Protein AF-K1TSH3-F1 (afdb_monomer_lite)

pLDDT: mean 89.16, std 10.06, range [55.16, 98.62]

Structure (mmCIF, N/CA/C/O backbone):
data_AF-K1TSH3-F1
#
_entry.id   AF-K1TSH3-F1
#
loop_
_atom_site.group_PDB
_atom_site.id
_atom_site.type_symbol
_atom_site.label_atom_id
_atom_site.label_alt_id
_atom_site.label_comp_id
_atom_site.label_asym_id
_atom_site.label_entity_id
_atom_site.label_seq_id
_atom_site.pdbx_PDB_ins_code
_atom_site.Cartn_x
_atom_site.Cartn_y
_atom_site.Cartn_z
_atom_site.occupancy
_atom_site.B_iso_or_equiv
_atom_site.auth_seq_id
_atom_site.auth_comp_id
_atom_site.auth_asym_id
_atom_site.auth_atom_id
_atom_site.pdbx_PDB_model_num
ATOM 1 N N . GLU A 1 1 ? 11.747 10.531 58.855 1.00 64.44 1 GLU A N 1
ATOM 2 C CA . GLU A 1 1 ? 10.449 9.860 59.069 1.00 64.44 1 GLU A CA 1
ATOM 3 C C . GLU A 1 1 ? 9.374 10.594 58.297 1.00 64.44 1 GLU A C 1
ATOM 5 O O . GLU A 1 1 ? 9.349 11.819 58.338 1.00 64.44 1 GLU A O 1
ATOM 10 N N . VAL A 1 2 ? 8.529 9.863 57.571 1.00 56.03 2 VAL A N 1
ATOM 11 C CA . VAL A 1 2 ? 7.298 10.432 57.013 1.00 56.03 2 VAL A CA 1
ATOM 12 C C . VAL A 1 2 ? 6.370 10.701 58.198 1.00 56.03 2 VAL A C 1
ATOM 14 O O . VAL A 1 2 ? 6.047 9.790 58.951 1.00 56.03 2 VAL A O 1
ATOM 17 N N . ASN A 1 3 ? 6.020 11.965 58.409 1.00 74.50 3 ASN A N 1
ATOM 18 C CA . ASN A 1 3 ? 5.306 12.479 59.585 1.00 74.50 3 ASN A CA 1
ATOM 19 C C . ASN A 1 3 ? 3.804 12.702 59.332 1.00 74.50 3 ASN A C 1
ATOM 21 O O . ASN A 1 3 ? 3.111 13.306 60.149 1.00 74.50 3 ASN A O 1
ATOM 25 N N . THR A 1 4 ? 3.296 12.206 58.207 1.00 72.19 4 THR A N 1
ATOM 26 C CA . THR A 1 4 ? 1.891 12.268 57.809 1.00 72.19 4 THR A CA 1
ATOM 27 C C . THR A 1 4 ? 1.324 10.858 57.656 1.00 72.19 4 THR A C 1
ATOM 29 O O . THR A 1 4 ? 2.018 9.926 57.247 1.00 72.19 4 THR A O 1
ATOM 32 N N . LYS A 1 5 ? 0.041 10.681 57.999 1.00 79.62 5 LYS A N 1
ATOM 33 C CA . LYS A 1 5 ? -0.680 9.439 57.691 1.00 79.62 5 LYS A CA 1
ATOM 34 C C . LYS A 1 5 ? -0.830 9.319 56.175 1.00 79.62 5 LYS A C 1
ATOM 36 O O . LYS A 1 5 ? -1.207 10.286 55.520 1.00 79.62 5 LYS A O 1
ATOM 41 N N . ILE A 1 6 ? -0.588 8.125 55.641 1.00 81.75 6 ILE A N 1
ATOM 42 C CA . ILE A 1 6 ? -0.955 7.799 54.262 1.00 81.75 6 ILE A CA 1
ATOM 43 C C . ILE A 1 6 ? -2.485 7.804 54.187 1.00 81.75 6 ILE A C 1
ATOM 45 O O . ILE A 1 6 ? -3.141 6.979 54.824 1.00 81.75 6 ILE A O 1
ATOM 49 N N . GLU A 1 7 ? -3.053 8.735 53.426 1.00 82.81 7 GLU A N 1
ATOM 50 C CA . GLU A 1 7 ? -4.453 8.670 53.013 1.00 82.81 7 GLU A CA 1
ATOM 51 C C . GLU A 1 7 ? -4.564 7.889 51.702 1.00 82.81 7 GLU A C 1
ATOM 53 O O . GLU A 1 7 ? -3.763 8.072 50.787 1.00 82.81 7 GLU A O 1
ATOM 58 N N . SER A 1 8 ? -5.569 7.019 51.601 1.00 81.19 8 SER A N 1
ATOM 59 C CA . SER A 1 8 ? -5.885 6.296 50.368 1.00 81.19 8 SER A CA 1
ATOM 60 C C . SER A 1 8 ? -7.377 6.406 50.061 1.00 81.19 8 SER A C 1
ATOM 62 O O . SER A 1 8 ? -8.216 6.374 50.962 1.00 81.19 8 SER A O 1
ATOM 64 N N . LYS A 1 9 ? -7.703 6.568 48.777 1.00 86.50 9 LYS A N 1
ATOM 65 C CA . LYS A 1 9 ? -9.065 6.548 48.230 1.00 86.50 9 LYS A CA 1
ATOM 66 C C . LYS A 1 9 ? -9.051 5.729 46.948 1.00 86.50 9 LYS A C 1
ATOM 68 O O . LYS A 1 9 ? -8.093 5.806 46.183 1.00 86.50 9 LYS A O 1
ATOM 73 N N . THR A 1 10 ? -10.109 4.963 46.718 1.00 81.88 10 THR A N 1
ATOM 74 C CA . THR A 1 10 ? -10.278 4.153 45.510 1.00 81.88 10 THR A CA 1
ATOM 75 C C . THR A 1 10 ? -11.270 4.811 44.554 1.00 81.88 10 THR A C 1
ATOM 77 O O . THR A 1 10 ? -12.187 5.519 44.969 1.00 81.88 10 THR A O 1
ATOM 80 N N . PHE A 1 11 ? -11.087 4.567 43.260 1.00 85.12 11 PHE A N 1
ATOM 81 C CA . PHE A 1 11 ? -12.039 4.882 42.198 1.00 85.12 11 PHE A CA 1
ATOM 82 C C . PHE A 1 11 ? -11.939 3.803 41.109 1.00 85.12 11 PHE A C 1
ATOM 84 O O . PHE A 1 11 ? -10.943 3.081 41.047 1.00 85.12 11 PHE A O 1
ATOM 91 N N . LYS A 1 12 ? -12.974 3.673 40.271 1.00 84.69 12 LYS A N 1
ATOM 92 C CA . LYS A 1 12 ? -13.013 2.761 39.115 1.00 84.69 12 LYS A CA 1
ATOM 93 C C . LYS A 1 12 ? -13.254 3.590 37.852 1.00 84.69 12 LYS A C 1
ATOM 95 O O . LYS A 1 12 ? -14.139 4.444 37.850 1.00 84.69 12 LYS A O 1
ATOM 100 N N . THR A 1 13 ? -12.473 3.356 36.802 1.00 72.94 13 THR A N 1
ATOM 101 C CA . THR A 1 13 ? -12.699 3.941 35.472 1.00 72.94 13 THR A CA 1
ATOM 102 C C . THR A 1 13 ? -13.863 3.238 34.766 1.00 72.94 13 THR A C 1
ATOM 104 O O . THR A 1 13 ? -14.266 2.140 35.157 1.00 72.94 13 THR A O 1
ATOM 107 N N . LYS A 1 14 ? -14.442 3.874 33.742 1.00 77.38 14 LYS A N 1
ATOM 108 C CA . LYS A 1 14 ? -15.473 3.228 32.918 1.00 77.38 14 LYS A CA 1
ATOM 109 C C . LYS A 1 14 ? -14.874 2.044 32.155 1.00 77.38 14 LYS A C 1
ATOM 111 O O . LYS A 1 14 ? -13.675 2.019 31.883 1.00 77.38 14 LYS A O 1
ATOM 116 N N . GLU A 1 15 ? -15.717 1.067 31.850 1.00 74.69 15 GLU A N 1
ATOM 117 C CA . GLU A 1 15 ? -15.372 -0.013 30.926 1.00 74.69 15 GLU A CA 1
ATOM 118 C C . GLU A 1 15 ? -15.508 0.501 29.489 1.00 74.69 15 GLU A C 1
ATOM 120 O O . GLU A 1 15 ? -16.384 1.323 29.214 1.00 74.69 15 GLU A O 1
ATOM 125 N N . LEU A 1 16 ? -14.632 0.035 28.598 1.00 68.88 16 LEU A N 1
ATOM 126 C CA . LEU A 1 16 ? -14.723 0.326 27.167 1.00 68.88 16 LEU A CA 1
ATOM 127 C C . LEU A 1 16 ? -15.958 -0.352 26.564 1.00 68.88 16 LEU A C 1
ATOM 129 O O . LEU A 1 16 ? -16.386 -1.408 27.042 1.00 68.88 16 LEU A O 1
ATOM 133 N N . ALA A 1 17 ? -16.516 0.229 25.499 1.00 70.38 17 ALA A N 1
ATOM 134 C CA . ALA A 1 17 ? -17.629 -0.390 24.792 1.00 70.38 17 ALA A CA 1
ATOM 135 C C . ALA A 1 17 ? -17.240 -1.773 24.236 1.00 70.38 17 ALA A C 1
ATOM 137 O O . ALA A 1 17 ? -16.205 -1.943 23.589 1.00 70.38 17 ALA A O 1
ATOM 138 N N . ALA A 1 18 ? -18.099 -2.771 24.457 1.00 68.88 18 ALA A N 1
ATOM 139 C CA . ALA A 1 18 ? -17.956 -4.076 23.826 1.00 68.88 18 ALA A CA 1
ATOM 140 C C . ALA A 1 18 ? -18.398 -3.974 22.357 1.00 68.88 18 ALA A C 1
ATOM 142 O O . ALA A 1 18 ? -19.588 -3.847 22.079 1.00 68.88 18 ALA A O 1
ATOM 143 N N . GLY A 1 19 ? -17.441 -4.028 21.428 1.00 70.62 19 GLY A N 1
ATOM 144 C CA . GLY A 1 19 ? -17.716 -4.050 19.988 1.00 70.62 19 GLY A CA 1
ATOM 145 C C . GLY A 1 19 ? -17.985 -2.672 19.385 1.00 70.62 19 GLY A C 1
ATOM 146 O O . GLY A 1 19 ? -19.097 -2.394 18.941 1.00 70.62 19 GLY A O 1
ATOM 147 N N . ALA A 1 20 ? -16.958 -1.819 19.339 1.00 84.25 20 ALA A N 1
ATOM 148 C CA . ALA A 1 20 ? -17.024 -0.567 18.593 1.00 84.25 20 ALA A CA 1
ATOM 149 C C . ALA A 1 20 ? -17.274 -0.820 17.094 1.00 84.25 20 ALA A C 1
ATOM 151 O O . ALA A 1 20 ? -16.689 -1.718 16.479 1.00 84.25 20 ALA A O 1
ATOM 152 N N . THR A 1 21 ? -18.141 -0.003 16.501 1.00 92.00 21 THR A N 1
ATOM 153 C CA . THR A 1 21 ? -18.356 0.045 15.050 1.00 92.00 21 THR A CA 1
ATOM 154 C C . THR A 1 21 ? -17.571 1.205 14.456 1.00 92.00 21 THR A C 1
ATOM 156 O O . THR A 1 21 ? -17.372 2.214 15.132 1.00 92.00 21 THR A O 1
ATOM 159 N N . PHE A 1 22 ? -17.185 1.103 13.188 1.00 96.25 22 PHE A N 1
ATOM 160 C CA . PHE A 1 22 ? -16.402 2.135 12.510 1.00 96.25 22 PHE A CA 1
ATOM 161 C C . PHE A 1 22 ? -17.136 2.649 11.273 1.00 96.25 22 PHE A C 1
ATOM 163 O O . PHE A 1 22 ? -17.685 1.871 10.494 1.00 96.25 22 PHE A O 1
ATOM 170 N N . GLU A 1 23 ? -17.125 3.965 11.080 1.00 98.00 23 GLU A N 1
ATOM 171 C CA . GLU A 1 23 ? -17.468 4.600 9.809 1.00 98.00 23 GLU A CA 1
ATOM 172 C C . GLU A 1 23 ? -16.169 5.004 9.108 1.00 98.00 23 GLU A C 1
ATOM 174 O O . GLU A 1 23 ? -15.310 5.641 9.722 1.00 98.00 23 GLU A O 1
ATOM 179 N N . VAL A 1 24 ? -16.025 4.653 7.827 1.00 98.25 24 VAL A N 1
ATOM 180 C CA . VAL A 1 24 ? -14.858 5.031 7.019 1.00 98.25 24 VAL A CA 1
ATOM 181 C C . VAL A 1 24 ? -15.313 5.815 5.797 1.00 98.25 24 VAL A C 1
ATOM 183 O O . VAL A 1 24 ? -16.171 5.361 5.039 1.00 98.25 24 VAL A O 1
ATOM 186 N N . LYS A 1 25 ? -14.742 7.006 5.605 1.00 98.25 25 LYS A N 1
ATOM 187 C CA . LYS A 1 25 ? -15.016 7.874 4.449 1.00 98.25 25 LYS A CA 1
ATOM 188 C C . LYS A 1 25 ? -13.786 7.958 3.574 1.00 98.25 25 LYS A C 1
ATOM 190 O O . LYS A 1 25 ? -12.741 8.358 4.068 1.00 98.25 25 LYS A O 1
ATOM 195 N N . PHE A 1 26 ? -13.939 7.637 2.294 1.00 97.50 26 PHE A N 1
ATOM 196 C CA . PHE A 1 26 ? -12.849 7.607 1.323 1.00 97.50 26 PHE A CA 1
ATOM 197 C C . PHE A 1 26 ? -12.933 8.768 0.333 1.00 97.50 26 PHE A C 1
ATOM 199 O O . PHE A 1 26 ? -14.017 9.137 -0.117 1.00 97.50 26 PHE A O 1
ATOM 206 N N . THR A 1 27 ? -11.774 9.280 -0.069 1.00 96.94 27 THR A N 1
ATOM 207 C CA . THR A 1 27 ? -11.578 10.032 -1.313 1.00 96.94 27 THR A CA 1
ATOM 208 C C . THR A 1 27 ? -10.538 9.285 -2.137 1.00 96.94 27 THR A C 1
ATOM 210 O O . THR A 1 27 ? -9.368 9.258 -1.766 1.00 96.94 27 THR A O 1
ATOM 213 N N . CYS A 1 28 ? -10.968 8.635 -3.220 1.00 93.62 28 CYS A N 1
ATOM 214 C CA . CYS A 1 28 ? -10.105 7.771 -4.024 1.00 93.62 28 CYS A CA 1
ATOM 215 C C . CYS A 1 28 ? -9.395 8.529 -5.150 1.00 93.62 28 CYS A C 1
ATOM 217 O O . CYS A 1 28 ? -9.985 9.351 -5.852 1.00 93.62 28 CYS A O 1
ATOM 219 N N . TYR A 1 29 ? -8.147 8.145 -5.375 1.00 90.06 29 TYR A N 1
ATOM 220 C CA . TYR A 1 29 ? -7.256 8.591 -6.436 1.00 90.06 29 TYR A CA 1
ATOM 221 C C . TYR A 1 29 ? -6.776 7.378 -7.238 1.00 90.06 29 TYR A C 1
ATOM 223 O O . TYR A 1 29 ? -6.992 6.230 -6.846 1.00 90.06 29 TYR A O 1
ATOM 231 N N . TYR A 1 30 ? -6.113 7.611 -8.370 1.00 86.81 30 TYR A N 1
ATOM 232 C CA . TYR A 1 30 ? -5.548 6.511 -9.158 1.00 86.81 30 TYR A CA 1
ATOM 233 C C . TYR A 1 30 ? -4.402 5.803 -8.417 1.00 86.81 30 TYR A C 1
ATOM 235 O O . TYR A 1 30 ? -4.199 4.618 -8.609 1.00 86.81 30 TYR A O 1
ATOM 243 N N . ASN A 1 31 ? -3.686 6.497 -7.533 1.00 86.38 31 ASN A N 1
ATOM 244 C CA . ASN A 1 31 ? -2.548 5.961 -6.782 1.00 86.38 31 ASN A CA 1
ATOM 245 C C . ASN A 1 31 ? -2.785 5.897 -5.270 1.00 86.38 31 ASN A C 1
ATOM 247 O O . ASN A 1 31 ? -1.831 5.841 -4.496 1.00 86.38 31 ASN A O 1
ATOM 251 N N . GLY A 1 32 ? -4.044 5.932 -4.834 1.00 91.44 32 GLY A N 1
ATOM 252 C CA . GLY A 1 32 ? -4.401 5.634 -3.453 1.00 91.44 32 GLY A CA 1
ATOM 253 C C . GLY A 1 32 ? -5.688 6.289 -2.994 1.00 91.44 32 GLY A C 1
ATOM 254 O O . GLY A 1 32 ? -6.579 6.525 -3.805 1.00 91.44 32 GLY A O 1
ATOM 255 N N . ALA A 1 33 ? -5.824 6.541 -1.696 1.00 95.50 33 ALA A N 1
ATOM 256 C CA . ALA A 1 33 ? -7.007 7.186 -1.140 1.00 95.50 33 ALA A CA 1
ATOM 257 C C . ALA A 1 33 ? -6.672 7.951 0.140 1.00 95.50 33 ALA A C 1
ATOM 259 O O . ALA A 1 33 ? -5.903 7.470 0.968 1.00 95.50 33 ALA A O 1
ATOM 260 N N . ASP A 1 34 ? -7.295 9.113 0.314 1.00 97.69 34 ASP A N 1
ATOM 261 C CA . ASP A 1 34 ? -7.428 9.710 1.641 1.00 97.69 34 ASP A CA 1
ATOM 262 C C . ASP A 1 34 ? -8.610 9.045 2.339 1.00 97.69 34 ASP A C 1
ATOM 264 O O . ASP A 1 34 ? -9.637 8.777 1.701 1.00 97.69 34 ASP A O 1
ATOM 268 N N . PHE A 1 35 ? -8.515 8.832 3.648 1.00 98.00 35 PHE A N 1
ATOM 269 C CA . PHE A 1 35 ? -9.682 8.406 4.408 1.00 98.00 35 PHE A CA 1
ATOM 270 C C . PHE A 1 35 ? -9.679 8.868 5.856 1.00 98.00 35 PHE A C 1
ATOM 272 O O . PHE A 1 35 ? -8.647 9.186 6.443 1.00 98.00 35 PHE A O 1
ATOM 279 N N . THR A 1 36 ? -10.874 8.868 6.435 1.00 98.62 36 THR A N 1
ATOM 280 C CA . THR A 1 36 ? -11.096 9.132 7.856 1.00 98.62 36 THR A CA 1
ATOM 281 C C . THR A 1 36 ? -11.838 7.956 8.471 1.00 98.62 36 THR A C 1
ATOM 283 O O . THR A 1 36 ? -12.899 7.582 7.970 1.00 98.62 36 THR A O 1
ATOM 286 N N . ILE A 1 37 ? -11.302 7.404 9.560 1.00 98.50 37 ILE A N 1
ATOM 287 C CA . ILE A 1 37 ? -11.943 6.390 10.402 1.00 98.50 37 ILE A CA 1
ATOM 288 C C . ILE A 1 37 ? -12.553 7.092 11.614 1.00 98.50 37 ILE A C 1
ATOM 290 O O . ILE A 1 37 ? -11.855 7.763 12.372 1.00 98.50 37 ILE A O 1
ATOM 294 N N . THR A 1 38 ? -13.857 6.917 11.813 1.00 98.12 38 THR A N 1
ATOM 295 C CA . THR A 1 38 ? -14.578 7.409 12.993 1.00 98.12 38 THR A CA 1
ATOM 296 C C . THR A 1 38 ? -15.110 6.219 13.794 1.00 98.12 38 THR A C 1
ATOM 298 O O . THR A 1 38 ? -16.046 5.561 13.328 1.00 98.12 38 THR A O 1
ATOM 301 N N . PRO A 1 39 ? -14.542 5.904 14.975 1.00 96.50 39 PRO A N 1
ATOM 302 C CA . PRO A 1 39 ? -15.100 4.876 15.844 1.00 96.50 39 PRO A CA 1
ATOM 303 C C . PRO A 1 39 ? -16.376 5.385 16.529 1.00 96.50 39 PRO A C 1
ATOM 305 O O . PRO A 1 39 ? -16.498 6.566 16.857 1.00 96.50 39 PRO A O 1
ATOM 308 N N . SER A 1 40 ? -17.318 4.484 16.808 1.00 94.44 40 SER A N 1
ATOM 309 C CA . SER A 1 40 ? -18.527 4.793 17.587 1.00 94.44 40 SER A CA 1
ATOM 310 C C . SER A 1 40 ? -18.231 5.157 19.044 1.00 94.44 40 SER A C 1
ATOM 312 O O . SER A 1 40 ? -19.065 5.773 19.704 1.00 94.44 40 SER A O 1
ATOM 314 N N . ASP A 1 41 ? -17.064 4.7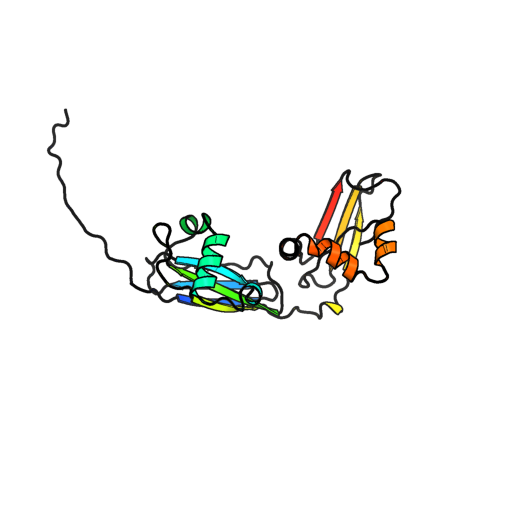51 19.544 1.00 93.25 41 ASP A N 1
ATOM 315 C CA . ASP A 1 41 ? -16.532 5.085 20.862 1.00 93.25 41 ASP A CA 1
ATOM 316 C C . ASP A 1 41 ? -15.135 5.697 20.688 1.00 93.25 41 ASP A C 1
ATOM 318 O O . ASP A 1 41 ? -14.196 5.026 20.260 1.00 93.25 41 ASP A O 1
ATOM 322 N N . LEU A 1 42 ? -15.004 6.987 21.005 1.00 94.62 42 LEU A N 1
ATOM 323 C CA . LEU A 1 42 ? -13.754 7.734 20.853 1.00 94.62 42 LEU A CA 1
ATOM 324 C C . LEU A 1 42 ? -12.684 7.343 21.877 1.00 94.62 42 LEU A C 1
ATOM 326 O O . LEU A 1 42 ? -11.549 7.773 21.713 1.00 94.62 42 LEU A O 1
ATOM 330 N N . GLU A 1 43 ? -13.015 6.568 22.913 1.00 92.31 43 GLU A N 1
ATOM 331 C CA . GLU A 1 43 ? -12.049 6.028 23.878 1.00 92.31 43 GLU A CA 1
ATOM 332 C C . GLU A 1 43 ? -11.599 4.602 23.512 1.00 92.31 43 GLU A C 1
ATOM 334 O O . GLU A 1 43 ? -10.667 4.081 24.125 1.00 92.31 43 GLU A O 1
ATOM 339 N N . PHE A 1 44 ? -12.219 3.971 22.507 1.00 92.44 44 PHE A N 1
ATOM 340 C CA . PHE A 1 44 ? -11.925 2.596 22.109 1.00 92.44 44 PHE A CA 1
ATOM 341 C C . PHE A 1 44 ? -10.623 2.507 21.295 1.00 92.44 44 PHE A C 1
ATOM 343 O O . PHE A 1 44 ? -10.568 3.070 20.202 1.00 92.44 44 PHE A O 1
ATOM 350 N N . PRO A 1 45 ? -9.582 1.799 21.775 1.00 94.38 45 PRO A N 1
ATOM 351 C CA . PRO A 1 45 ? -8.328 1.653 21.049 1.00 94.38 45 PRO A CA 1
ATOM 352 C C . PRO A 1 45 ? -8.467 0.634 19.915 1.00 94.38 45 PRO A C 1
ATOM 354 O O . PRO A 1 45 ? -8.893 -0.508 20.120 1.00 94.38 45 PRO A O 1
ATOM 357 N N . TYR A 1 46 ? -8.074 1.038 18.712 1.00 96.38 46 TYR A N 1
ATOM 358 C CA . TYR A 1 46 ? -8.088 0.182 17.532 1.00 96.38 46 TYR A CA 1
ATOM 359 C C . TYR A 1 46 ? -6.826 0.367 16.706 1.00 96.38 46 TYR A C 1
ATOM 361 O O . TYR A 1 46 ? -6.157 1.397 16.768 1.00 96.38 46 TYR A O 1
ATOM 369 N N . TYR A 1 47 ? -6.527 -0.657 15.921 1.00 97.38 47 TYR A N 1
ATOM 370 C CA . TYR A 1 47 ? -5.506 -0.636 14.896 1.00 97.38 47 TYR A CA 1
ATOM 371 C C . TYR A 1 47 ? -6.172 -0.641 13.520 1.00 97.38 47 TYR A C 1
ATOM 373 O O . TYR A 1 47 ? -7.229 -1.254 13.332 1.00 97.38 47 TYR A O 1
ATOM 381 N N . SER A 1 48 ? -5.547 0.037 12.559 1.00 97.12 48 SER A N 1
ATOM 382 C CA . SER A 1 48 ? -5.954 -0.019 11.161 1.00 97.12 48 SER A CA 1
ATOM 383 C C . SER A 1 48 ? -4.766 -0.245 10.238 1.00 97.12 48 SER A C 1
ATOM 385 O O . SER A 1 48 ? -3.736 0.406 10.398 1.00 97.12 48 SER A O 1
ATOM 387 N N . ALA A 1 49 ? -4.952 -1.091 9.229 1.00 95.75 49 ALA A N 1
ATOM 388 C CA . ALA A 1 49 ? -3.977 -1.353 8.176 1.00 95.75 49 ALA A CA 1
ATOM 389 C C . ALA A 1 49 ? -4.629 -1.270 6.795 1.00 95.75 49 ALA A C 1
ATOM 391 O O . ALA A 1 49 ? -5.805 -1.588 6.626 1.00 95.75 49 ALA A O 1
ATOM 392 N N . ILE A 1 50 ? -3.850 -0.871 5.793 1.00 95.19 50 ILE A N 1
ATOM 393 C CA . ILE A 1 50 ? -4.279 -0.823 4.394 1.00 95.19 50 ILE A CA 1
ATOM 394 C C . ILE A 1 50 ? -3.585 -1.969 3.667 1.00 95.19 50 ILE A C 1
ATOM 396 O O . ILE A 1 50 ? -2.368 -2.131 3.789 1.00 95.19 50 ILE A O 1
ATOM 400 N N . ARG A 1 51 ? -4.345 -2.784 2.935 1.00 93.81 51 ARG A N 1
ATOM 401 C CA . ARG A 1 51 ? -3.820 -3.950 2.211 1.00 93.81 51 ARG A CA 1
ATOM 402 C C . ARG A 1 51 ? -4.483 -4.107 0.843 1.00 93.81 51 ARG A C 1
ATOM 404 O O . ARG A 1 51 ? -5.690 -3.892 0.744 1.00 93.81 51 ARG A O 1
ATOM 411 N N . PRO A 1 52 ? -3.748 -4.503 -0.210 1.00 93.31 52 PRO A N 1
ATOM 412 C CA . PRO A 1 52 ? -4.368 -4.852 -1.483 1.00 93.31 52 PRO A CA 1
ATOM 413 C C . PRO A 1 52 ? -5.207 -6.123 -1.321 1.00 93.31 52 PRO A C 1
ATOM 415 O O . PRO A 1 52 ? -4.705 -7.156 -0.877 1.00 93.31 52 PRO A O 1
ATOM 418 N N . ALA A 1 53 ? -6.478 -6.068 -1.716 1.00 95.06 53 ALA A N 1
ATOM 419 C CA . ALA A 1 53 ? -7.440 -7.149 -1.503 1.00 95.06 53 ALA A CA 1
ATOM 420 C C . ALA A 1 53 ? -6.967 -8.480 -2.108 1.00 95.06 53 ALA A C 1
ATOM 422 O O . ALA A 1 53 ? -7.119 -9.542 -1.507 1.00 95.06 53 ALA A O 1
ATOM 423 N N . PHE A 1 54 ? -6.322 -8.425 -3.278 1.00 91.44 54 PHE A N 1
ATOM 424 C CA . PHE A 1 54 ? -5.917 -9.619 -4.016 1.00 91.44 54 PHE A CA 1
ATOM 425 C C . PHE A 1 54 ? -4.890 -10.499 -3.286 1.00 91.44 54 PHE A C 1
ATOM 427 O O . PHE A 1 54 ? -4.807 -11.687 -3.592 1.00 91.44 54 PHE A O 1
ATOM 434 N N . ARG A 1 55 ? -4.113 -9.947 -2.341 1.00 89.94 55 ARG A N 1
ATOM 435 C CA . ARG A 1 55 ? -3.141 -10.718 -1.543 1.00 89.94 55 ARG A CA 1
ATOM 436 C C . ARG A 1 55 ? -3.817 -11.588 -0.485 1.00 89.94 55 ARG A C 1
ATOM 438 O O . ARG A 1 55 ? -3.266 -12.605 -0.082 1.00 89.94 55 ARG A O 1
ATOM 445 N N . TYR A 1 56 ? -5.014 -11.194 -0.064 1.00 93.25 56 TYR A N 1
ATOM 446 C CA . TYR A 1 56 ? -5.717 -11.782 1.074 1.00 93.25 56 TYR A CA 1
ATOM 447 C C . TYR A 1 56 ? -7.073 -12.390 0.681 1.00 93.25 56 TYR A C 1
ATOM 449 O O . TYR A 1 56 ? -7.752 -12.991 1.517 1.00 93.25 56 TYR A O 1
ATOM 457 N N . GLN A 1 57 ? -7.478 -12.258 -0.590 1.00 85.19 57 GLN A N 1
ATOM 458 C CA . GLN A 1 57 ? -8.694 -12.860 -1.134 1.00 85.19 57 GLN A CA 1
ATOM 459 C C . GLN A 1 57 ? -8.599 -14.394 -1.036 1.00 85.19 57 GLN A C 1
ATOM 461 O O . GLN A 1 57 ? -7.855 -15.046 -1.762 1.00 85.19 57 GLN A O 1
ATOM 466 N N . GLY A 1 58 ? -9.323 -14.978 -0.083 1.00 90.88 58 GLY A N 1
ATOM 467 C CA . GLY A 1 58 ? -9.293 -16.417 0.201 1.00 90.88 58 GLY A CA 1
ATOM 468 C C . GLY A 1 58 ? -9.060 -16.756 1.670 1.00 90.88 58 GLY A C 1
ATOM 469 O O . GLY A 1 58 ? -9.369 -17.873 2.077 1.00 90.88 58 GLY A O 1
ATOM 470 N N . LEU A 1 59 ? -8.583 -15.800 2.471 1.00 96.75 59 LEU A N 1
ATOM 471 C CA . LEU A 1 59 ? -8.563 -15.935 3.923 1.00 96.75 59 LEU A CA 1
ATOM 472 C C . LEU A 1 59 ? -9.946 -15.612 4.498 1.00 96.75 59 LEU A C 1
ATOM 474 O O . LEU A 1 59 ? -10.585 -14.632 4.098 1.00 96.75 59 LEU A O 1
ATOM 478 N N . ASP A 1 60 ? -10.392 -16.427 5.451 1.00 97.31 60 ASP A N 1
ATOM 479 C CA . ASP A 1 60 ? -11.484 -16.037 6.338 1.00 97.31 60 ASP A CA 1
ATOM 480 C C . ASP A 1 60 ? -11.024 -14.942 7.318 1.00 97.31 60 ASP A C 1
ATOM 482 O O . ASP A 1 60 ? -9.856 -14.548 7.342 1.00 97.31 60 ASP A O 1
ATOM 486 N N . ASP A 1 61 ? -11.960 -14.388 8.087 1.00 96.38 61 ASP A N 1
ATOM 487 C CA . ASP A 1 61 ? -11.687 -13.235 8.951 1.00 96.38 61 ASP A CA 1
ATOM 488 C C . ASP A 1 61 ? -10.696 -13.558 10.077 1.00 96.38 61 ASP A C 1
ATOM 490 O O . ASP A 1 61 ? -9.866 -12.712 10.416 1.00 96.38 61 ASP A O 1
ATOM 494 N N . ASP A 1 62 ? -10.730 -14.780 10.614 1.00 97.00 62 ASP A N 1
ATOM 495 C CA . ASP A 1 62 ? -9.818 -15.205 11.676 1.00 97.00 62 ASP A CA 1
ATOM 496 C C . ASP A 1 62 ? -8.404 -15.410 11.124 1.00 97.00 62 ASP A C 1
ATOM 498 O O . ASP A 1 62 ? -7.438 -14.883 11.680 1.00 97.00 62 ASP A O 1
ATOM 502 N N . ALA A 1 63 ? -8.265 -16.115 9.998 1.00 97.88 63 ALA A N 1
ATOM 503 C CA . ALA A 1 63 ? -6.985 -16.311 9.327 1.00 97.88 63 ALA A CA 1
ATOM 504 C C . ALA A 1 63 ? -6.387 -14.979 8.859 1.00 97.88 63 ALA A C 1
ATOM 506 O O . ALA A 1 63 ? -5.185 -14.754 9.021 1.00 97.88 63 ALA A O 1
ATOM 507 N N . LEU A 1 64 ? -7.212 -14.070 8.331 1.00 98.00 64 LEU A N 1
ATOM 508 C CA . LEU A 1 64 ? -6.781 -12.723 7.971 1.00 98.00 64 LEU A CA 1
ATOM 509 C C . LEU A 1 64 ? -6.287 -11.952 9.197 1.00 98.00 64 LEU A C 1
ATOM 511 O O . LEU A 1 64 ? -5.191 -11.403 9.151 1.00 98.00 64 LEU A O 1
ATOM 515 N N . LEU A 1 65 ? -7.049 -11.935 10.295 1.00 97.38 65 LEU A N 1
ATOM 516 C CA . LEU A 1 65 ? -6.647 -11.256 11.527 1.00 97.38 65 LEU A CA 1
ATOM 517 C C . LEU A 1 65 ? -5.306 -11.787 12.045 1.00 97.38 65 LEU A C 1
ATOM 519 O O . LEU A 1 65 ? -4.415 -10.996 12.340 1.00 97.38 65 LEU A O 1
ATOM 523 N N . GLN A 1 66 ? -5.128 -13.109 12.103 1.00 97.69 66 GLN A N 1
ATOM 524 C CA . GLN A 1 66 ? -3.854 -13.705 12.519 1.00 97.69 66 GLN A CA 1
ATOM 525 C C . GLN A 1 66 ? -2.704 -13.358 11.567 1.00 97.69 66 GLN A C 1
ATOM 527 O O . GLN A 1 66 ? -1.589 -13.119 12.025 1.00 97.69 66 GLN A O 1
ATOM 532 N N . THR A 1 67 ? -2.972 -13.285 10.261 1.00 97.31 67 THR A N 1
ATOM 533 C CA . THR A 1 67 ? -1.971 -12.882 9.263 1.00 97.31 67 THR A CA 1
ATOM 534 C C . THR A 1 67 ? -1.517 -11.443 9.499 1.00 97.31 67 THR A C 1
ATOM 536 O O . THR A 1 67 ? -0.321 -11.203 9.623 1.00 97.31 67 THR A O 1
ATOM 539 N N . ILE A 1 68 ? -2.451 -10.500 9.661 1.00 97.19 68 ILE A N 1
ATOM 540 C CA . ILE A 1 68 ? -2.123 -9.093 9.940 1.00 97.19 68 ILE A CA 1
ATOM 541 C C . ILE A 1 68 ? -1.381 -8.950 11.275 1.00 97.19 68 ILE A C 1
ATOM 543 O O . ILE A 1 68 ? -0.400 -8.216 11.354 1.00 97.19 68 ILE A O 1
ATOM 547 N N . ILE A 1 69 ? -1.780 -9.699 12.311 1.00 96.94 69 ILE A N 1
ATOM 548 C CA . ILE A 1 69 ? -1.079 -9.682 13.603 1.00 96.94 69 ILE A CA 1
ATOM 549 C C . ILE A 1 69 ? 0.375 -10.148 13.457 1.00 96.94 69 ILE A C 1
ATOM 551 O O . ILE A 1 69 ? 1.276 -9.565 14.060 1.00 96.94 69 ILE A O 1
ATOM 555 N N . ALA A 1 70 ? 0.614 -11.196 12.667 1.00 96.31 70 ALA A N 1
ATOM 556 C CA . ALA A 1 70 ? 1.955 -11.717 12.435 1.00 96.31 70 ALA A CA 1
ATOM 557 C C . ALA A 1 70 ? 2.821 -10.760 11.599 1.00 96.31 70 ALA A C 1
ATOM 559 O O . ALA A 1 70 ? 3.998 -10.591 11.913 1.00 96.31 70 ALA A O 1
ATOM 560 N N . GLU A 1 71 ? 2.244 -10.136 10.568 1.00 94.75 71 GLU A N 1
ATOM 561 C CA . GLU A 1 71 ? 2.925 -9.169 9.697 1.00 94.75 71 GLU A CA 1
ATOM 562 C C . GLU A 1 71 ? 3.314 -7.889 10.446 1.00 94.75 71 GLU A C 1
ATOM 564 O O . GLU A 1 71 ? 4.472 -7.474 10.401 1.00 94.75 71 GLU A O 1
ATOM 569 N N . ASP A 1 72 ? 2.360 -7.274 11.152 1.00 95.62 72 ASP A N 1
ATOM 570 C CA . ASP A 1 72 ? 2.558 -5.959 11.773 1.00 95.62 72 ASP A CA 1
ATOM 571 C C . ASP A 1 72 ? 3.205 -6.072 13.164 1.00 95.62 72 ASP A C 1
ATOM 573 O O . ASP A 1 72 ? 3.934 -5.175 13.597 1.00 95.62 72 ASP A O 1
ATOM 577 N N . SER A 1 73 ? 3.017 -7.209 13.844 1.00 93.38 73 SER A N 1
ATOM 578 C CA . SER A 1 73 ? 3.761 -7.613 15.040 1.00 93.38 73 SER A CA 1
ATOM 579 C C . SER A 1 73 ? 3.854 -6.494 16.095 1.00 93.38 73 SER A C 1
ATOM 581 O O . SER A 1 73 ? 2.840 -5.991 16.579 1.00 93.38 73 SER A O 1
ATOM 583 N N . PHE A 1 74 ? 5.071 -6.082 16.463 1.00 88.75 74 PHE A N 1
ATOM 584 C CA . PHE A 1 74 ? 5.329 -5.069 17.488 1.00 88.75 74 PHE A CA 1
ATOM 585 C C . PHE A 1 74 ? 4.728 -3.688 17.173 1.00 88.75 74 PHE A C 1
ATOM 587 O O . PHE A 1 74 ? 4.563 -2.879 18.087 1.00 88.75 74 PHE A O 1
ATOM 594 N N . MET A 1 75 ? 4.400 -3.396 15.908 1.00 93.06 75 MET A N 1
ATOM 595 C CA . MET A 1 75 ? 3.795 -2.119 15.525 1.00 93.06 75 MET A CA 1
ATOM 596 C C . MET A 1 75 ? 2.386 -1.962 16.096 1.00 93.06 75 MET A C 1
ATOM 598 O O . MET A 1 75 ? 1.971 -0.836 16.354 1.00 93.06 75 MET A O 1
ATOM 602 N N . LEU A 1 76 ? 1.662 -3.058 16.336 1.00 95.25 76 LEU A N 1
ATOM 603 C CA . LEU A 1 76 ? 0.273 -3.029 16.809 1.00 95.25 76 LEU A CA 1
ATOM 604 C C . LEU A 1 76 ? 0.145 -2.312 18.156 1.00 95.25 76 LEU A C 1
ATOM 606 O O . LEU A 1 76 ? -0.669 -1.403 18.292 1.00 95.25 76 LEU A O 1
ATOM 610 N N . ASP A 1 77 ? 0.999 -2.656 19.123 1.00 92.50 77 ASP A N 1
ATOM 611 C CA . ASP A 1 77 ? 1.002 -2.030 20.453 1.00 92.50 77 ASP A CA 1
ATOM 612 C C . ASP A 1 77 ? 1.394 -0.545 20.413 1.00 92.50 77 ASP A C 1
ATOM 614 O O . ASP A 1 77 ? 1.017 0.216 21.303 1.00 92.50 77 ASP A O 1
ATOM 618 N N . PHE A 1 78 ? 2.153 -0.125 19.397 1.00 91.75 78 PHE A N 1
ATOM 619 C CA . PHE A 1 78 ? 2.579 1.265 19.235 1.00 91.75 78 PHE A CA 1
ATOM 620 C C . PHE A 1 78 ? 1.550 2.118 18.485 1.00 91.75 78 PHE A C 1
ATOM 622 O O . PHE A 1 78 ? 1.393 3.303 18.773 1.00 91.75 78 PHE A O 1
ATOM 629 N N . MET A 1 79 ? 0.868 1.519 17.511 1.00 95.38 79 MET A N 1
ATOM 630 C CA . MET A 1 79 ? -0.017 2.217 16.583 1.00 95.38 79 MET A CA 1
ATOM 631 C C . MET A 1 79 ? -1.485 2.181 16.999 1.00 95.38 79 MET A C 1
ATOM 633 O O . MET A 1 79 ? -2.252 3.030 16.549 1.00 95.38 79 MET A O 1
ATOM 637 N N . ALA A 1 80 ? -1.895 1.214 17.824 1.00 95.81 80 ALA A N 1
ATOM 638 C CA . ALA A 1 80 ? -3.265 1.141 18.303 1.00 95.81 80 ALA A CA 1
ATOM 639 C C . ALA A 1 80 ? -3.589 2.350 19.187 1.00 95.81 80 ALA A C 1
ATOM 641 O O . ALA A 1 80 ? -2.980 2.560 20.239 1.00 95.81 80 ALA A O 1
ATOM 642 N N . ALA A 1 81 ? -4.571 3.141 18.770 1.00 95.31 81 ALA A N 1
ATOM 643 C CA . ALA A 1 81 ? -4.939 4.376 19.443 1.00 95.31 81 ALA A CA 1
ATOM 644 C C . ALA A 1 81 ? -6.457 4.591 19.403 1.00 95.31 81 ALA A C 1
ATOM 646 O O . ALA A 1 81 ? -7.132 4.100 18.497 1.00 95.31 81 ALA A O 1
ATOM 647 N N . PRO A 1 82 ? -7.020 5.297 20.395 1.00 95.38 82 PRO A N 1
ATOM 648 C CA . PRO A 1 82 ? -8.418 5.686 20.372 1.00 95.38 82 PRO A CA 1
ATOM 649 C C . PRO A 1 82 ? -8.638 6.953 19.529 1.00 95.38 82 PRO A C 1
ATOM 651 O O . PRO A 1 82 ? -7.703 7.700 19.232 1.00 95.38 82 PRO A O 1
ATOM 654 N N . GLY A 1 83 ? -9.899 7.236 19.202 1.00 96.69 83 GLY A N 1
ATOM 655 C CA . GLY A 1 83 ? -10.311 8.475 18.540 1.00 96.69 83 GLY A CA 1
ATOM 656 C C . GLY A 1 83 ? -10.362 8.407 17.012 1.00 96.69 83 GLY A C 1
ATOM 657 O O . GLY A 1 83 ? -10.306 7.343 16.401 1.00 96.69 83 GLY A O 1
ATOM 658 N N . VAL A 1 84 ? -10.547 9.564 16.378 1.00 98.12 84 VAL A N 1
ATOM 659 C CA . VAL A 1 84 ? -10.637 9.669 14.913 1.00 98.12 84 VAL A CA 1
ATOM 660 C C . VAL A 1 84 ? -9.243 9.539 14.302 1.00 98.12 84 VAL A C 1
ATOM 662 O O . VAL A 1 84 ? -8.320 10.225 14.738 1.00 98.12 84 VAL A O 1
ATOM 665 N N . TYR A 1 85 ? -9.109 8.700 13.276 1.00 97.81 85 TYR A N 1
ATOM 666 C CA . TYR A 1 85 ? -7.874 8.552 12.508 1.00 97.81 85 TYR A CA 1
ATOM 667 C C . TYR A 1 85 ? -8.047 9.125 11.104 1.00 97.81 85 TYR A C 1
ATOM 669 O O . TYR A 1 85 ? -9.008 8.801 10.406 1.00 97.81 85 TYR A O 1
ATOM 677 N N . GLU A 1 86 ? -7.108 9.969 10.685 1.00 98.12 86 GLU A N 1
ATOM 678 C CA . GLU A 1 86 ? -7.045 10.519 9.334 1.00 98.12 86 GLU A CA 1
ATOM 679 C C . GLU A 1 86 ? -5.795 9.998 8.628 1.00 9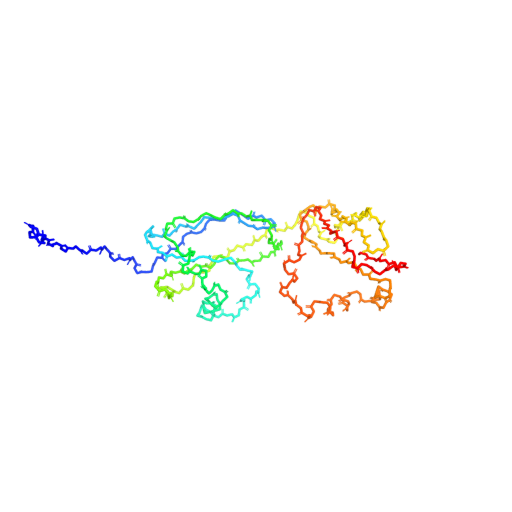8.12 86 GLU A C 1
ATOM 681 O O . GLU A 1 86 ? -4.676 10.182 9.109 1.00 98.12 86 GLU A O 1
ATOM 686 N N . TYR A 1 87 ? -5.992 9.388 7.463 1.00 97.06 87 TYR A N 1
ATOM 687 C CA . TYR A 1 87 ? -4.924 8.969 6.569 1.00 97.06 87 TYR A CA 1
ATOM 688 C C . TYR A 1 87 ? -4.865 9.891 5.355 1.00 97.06 87 TYR A C 1
ATOM 690 O O . TYR A 1 87 ? -5.894 10.219 4.749 1.00 97.06 87 TYR A O 1
ATOM 698 N N . LYS A 1 88 ? -3.645 10.294 4.997 1.00 96.62 88 LYS A N 1
ATOM 699 C CA . LYS A 1 88 ? -3.355 11.039 3.774 1.00 96.62 88 LYS A CA 1
ATOM 700 C C . LYS A 1 88 ? -2.601 10.144 2.811 1.00 96.62 88 LYS A C 1
ATOM 702 O O . LYS A 1 88 ? -1.612 9.529 3.193 1.00 96.62 88 LYS A O 1
ATOM 707 N N . ASN A 1 89 ? -3.086 10.102 1.578 1.00 90.31 89 ASN A N 1
ATOM 708 C CA . ASN A 1 89 ? -2.538 9.283 0.518 1.00 90.31 89 ASN A CA 1
ATOM 709 C C . ASN A 1 89 ? -1.056 9.599 0.275 1.00 90.31 89 ASN A C 1
ATOM 711 O O . ASN A 1 89 ? -0.694 10.743 0.005 1.00 90.31 89 ASN A O 1
ATOM 715 N N . GLU A 1 90 ? -0.225 8.561 0.291 1.00 86.56 90 GLU A N 1
ATOM 716 C CA . GLU A 1 90 ? 1.202 8.641 -0.042 1.00 86.56 90 GLU A CA 1
ATOM 717 C C . GLU A 1 90 ? 1.467 8.513 -1.551 1.00 86.56 90 GLU A C 1
ATOM 719 O O . GLU A 1 90 ? 2.575 8.774 -2.012 1.00 86.56 90 GLU A O 1
ATOM 724 N N . GLY A 1 91 ? 0.451 8.148 -2.342 1.00 81.38 91 GLY A N 1
ATOM 725 C CA . GLY A 1 91 ? 0.537 8.089 -3.800 1.00 81.38 91 GLY A CA 1
ATOM 726 C C . GLY A 1 91 ? 1.266 6.859 -4.342 1.00 81.38 91 GLY A C 1
ATOM 727 O O . GLY A 1 91 ? 1.773 6.899 -5.462 1.00 81.38 91 GLY A O 1
ATOM 728 N N . VAL A 1 92 ? 1.315 5.784 -3.553 1.00 80.88 92 VAL A N 1
ATOM 729 C CA . VAL A 1 92 ? 2.112 4.574 -3.820 1.00 80.88 92 VAL A CA 1
ATOM 730 C C . VAL A 1 92 ? 1.271 3.351 -4.209 1.00 80.88 92 VAL A C 1
ATOM 732 O O . VAL A 1 92 ? 1.807 2.258 -4.372 1.00 80.88 92 VAL A O 1
ATOM 735 N N . TYR A 1 93 ? -0.053 3.485 -4.337 1.00 86.00 93 TYR A N 1
ATOM 736 C CA . TYR A 1 93 ? -0.929 2.338 -4.609 1.00 86.00 93 TYR A CA 1
ATOM 737 C C . TYR A 1 93 ? -1.083 2.074 -6.105 1.00 86.00 93 TYR A C 1
ATOM 739 O O . TYR A 1 93 ? -0.989 2.974 -6.938 1.00 86.00 93 TYR A O 1
ATOM 747 N N . LEU A 1 94 ? -1.365 0.815 -6.439 1.00 83.94 94 LEU A N 1
ATOM 748 C CA . LEU A 1 94 ? -1.667 0.410 -7.803 1.00 83.94 94 LEU A CA 1
ATOM 749 C C . LEU A 1 94 ? -2.977 1.047 -8.279 1.00 83.94 94 LEU A C 1
ATOM 751 O O . LEU A 1 94 ? -3.945 1.051 -7.514 1.00 83.94 94 LEU A O 1
ATOM 755 N N . PRO A 1 95 ? -3.057 1.509 -9.538 1.00 85.69 95 PRO A N 1
ATOM 756 C CA . PRO A 1 95 ? -4.300 1.976 -10.127 1.00 85.69 95 PRO A CA 1
ATOM 757 C C . PRO A 1 95 ? -5.255 0.828 -10.436 1.00 85.69 95 PRO A C 1
ATOM 759 O O . PRO A 1 95 ? -4.852 -0.329 -10.561 1.00 85.69 95 PRO A O 1
ATOM 762 N N . ASP A 1 96 ? -6.542 1.161 -10.535 1.00 89.06 96 ASP A N 1
ATOM 763 C CA . ASP A 1 96 ? -7.646 0.221 -10.771 1.00 89.06 96 ASP A CA 1
ATOM 764 C C . ASP A 1 96 ? -7.592 -1.051 -9.897 1.00 89.06 96 ASP A C 1
ATOM 766 O O . ASP A 1 96 ? -7.917 -2.156 -10.339 1.00 89.06 96 ASP A O 1
ATOM 770 N N . THR A 1 97 ? -7.162 -0.904 -8.644 1.00 91.69 97 THR A N 1
ATOM 771 C CA . THR A 1 97 ? -6.904 -2.013 -7.722 1.00 91.69 97 THR A CA 1
ATOM 772 C C . THR A 1 97 ? -7.750 -1.856 -6.466 1.00 91.69 97 THR A C 1
ATOM 774 O O . THR A 1 97 ? -7.891 -0.762 -5.918 1.00 91.69 97 THR A O 1
ATOM 777 N N . GLU A 1 98 ? -8.362 -2.956 -6.026 1.00 96.31 98 GLU A N 1
ATOM 778 C CA . GLU A 1 98 ? -9.116 -2.983 -4.774 1.00 96.31 98 GLU A CA 1
ATOM 779 C C . GLU A 1 98 ? -8.168 -3.143 -3.582 1.00 96.31 98 GLU A C 1
ATOM 781 O O . GLU A 1 98 ? -7.299 -4.019 -3.562 1.00 96.31 98 GLU A O 1
ATOM 786 N N . TYR A 1 99 ? -8.378 -2.304 -2.577 1.00 96.75 99 TYR A N 1
ATOM 787 C CA . TYR A 1 99 ? -7.700 -2.317 -1.292 1.00 96.75 99 TYR A CA 1
ATOM 788 C C . TYR A 1 99 ? -8.737 -2.387 -0.174 1.00 96.75 99 TYR A C 1
ATOM 790 O O . TYR A 1 99 ? -9.879 -1.948 -0.324 1.00 96.75 99 TYR A O 1
ATOM 798 N N . TRP A 1 100 ? -8.329 -2.909 0.974 1.00 97.81 100 TRP A N 1
ATOM 799 C CA . TRP A 1 100 ? -9.122 -2.911 2.194 1.00 97.81 100 TRP A CA 1
ATOM 800 C C . TRP A 1 100 ? -8.435 -2.049 3.248 1.00 97.81 100 TRP A C 1
ATOM 802 O O . TRP A 1 100 ? -7.244 -2.224 3.509 1.00 97.81 100 TRP A O 1
ATOM 812 N N . VAL A 1 101 ? -9.200 -1.159 3.882 1.00 98.25 101 VAL A N 1
ATOM 813 C CA . VAL A 1 101 ? -8.871 -0.668 5.223 1.00 98.25 101 VAL A CA 1
ATOM 814 C C . VAL A 1 101 ? -9.396 -1.704 6.206 1.00 98.25 101 VAL A C 1
ATOM 816 O O . VAL A 1 101 ? -10.604 -1.917 6.328 1.00 98.25 101 VAL A O 1
ATOM 819 N N . LEU A 1 102 ? -8.467 -2.400 6.845 1.00 97.88 102 LEU A N 1
ATOM 820 C CA . LEU A 1 102 ? -8.711 -3.425 7.845 1.00 97.88 102 LEU A CA 1
ATOM 821 C C . LEU A 1 102 ? -8.672 -2.781 9.224 1.00 97.88 102 LEU A C 1
ATOM 823 O O . LEU A 1 102 ? -7.709 -2.085 9.526 1.00 97.88 102 LEU A O 1
ATOM 827 N N . ILE A 1 103 ? -9.698 -3.001 10.045 1.00 97.81 103 ILE A N 1
ATOM 828 C CA . ILE A 1 103 ? -9.822 -2.377 11.369 1.00 97.81 103 ILE A CA 1
ATOM 829 C C . ILE A 1 103 ? -10.173 -3.432 12.412 1.00 97.81 103 ILE A C 1
ATOM 831 O O . ILE A 1 103 ? -11.096 -4.221 12.210 1.00 97.81 103 ILE A O 1
ATOM 835 N N . PHE A 1 104 ? -9.475 -3.431 13.544 1.00 96.19 104 PHE A N 1
ATOM 836 C CA . PHE A 1 104 ? -9.824 -4.245 14.708 1.00 96.19 104 PHE A CA 1
ATOM 837 C C . PHE A 1 104 ? -9.378 -3.570 16.003 1.00 96.19 104 PHE A C 1
ATOM 839 O O . PHE A 1 104 ? -8.418 -2.801 16.032 1.00 96.19 104 PHE A O 1
ATOM 846 N N . GLY A 1 105 ? -10.087 -3.857 17.091 1.00 95.12 105 GLY A N 1
ATOM 847 C CA . GLY A 1 105 ? -9.690 -3.416 18.419 1.00 95.12 105 GLY A CA 1
ATOM 848 C C . GLY A 1 105 ? -8.411 -4.111 18.877 1.00 95.12 105 GLY A C 1
ATOM 849 O O . GLY A 1 105 ? -8.233 -5.307 18.637 1.00 95.12 105 GLY A O 1
ATOM 850 N N . TRP A 1 106 ? -7.537 -3.377 19.561 1.00 94.62 106 TRP A N 1
ATOM 851 C CA . TRP A 1 106 ? -6.278 -3.908 20.081 1.00 94.62 106 TRP A CA 1
ATOM 852 C C . TRP A 1 106 ? -5.992 -3.341 21.467 1.00 94.62 106 TRP A C 1
ATOM 854 O O . TRP A 1 106 ? -6.003 -2.126 21.667 1.00 94.62 106 TRP A O 1
ATOM 864 N N . ALA A 1 107 ? -5.747 -4.220 22.437 1.00 91.00 107 ALA A N 1
ATOM 865 C CA . ALA A 1 107 ? -5.356 -3.823 23.781 1.00 91.00 107 ALA A CA 1
ATOM 866 C C . ALA A 1 107 ? -4.573 -4.937 24.475 1.00 91.00 107 ALA A C 1
ATOM 868 O O . ALA A 1 107 ? -4.902 -6.115 24.351 1.00 91.00 107 ALA A O 1
ATOM 869 N N . ALA A 1 108 ? -3.571 -4.544 25.266 1.00 87.94 108 ALA A N 1
ATOM 870 C CA . ALA A 1 108 ? -2.770 -5.456 26.083 1.00 87.94 108 ALA A CA 1
ATOM 871 C C . ALA A 1 108 ? -2.153 -6.629 25.286 1.00 87.94 108 ALA A C 1
ATOM 873 O O . ALA A 1 108 ? -2.133 -7.761 25.770 1.00 87.94 108 ALA A O 1
ATOM 874 N N . GLY A 1 109 ? -1.656 -6.357 24.073 1.00 89.94 109 GLY A N 1
ATOM 875 C CA . GLY A 1 109 ? -0.994 -7.349 23.222 1.00 89.94 109 GLY A CA 1
ATOM 876 C C . GLY A 1 109 ? -1.930 -8.366 22.560 1.00 89.94 109 GLY A C 1
ATOM 877 O O . GLY A 1 109 ? -1.467 -9.428 22.146 1.00 89.94 109 GLY A O 1
ATOM 878 N N . ALA A 1 110 ? -3.238 -8.093 22.497 1.00 92.88 110 ALA A N 1
ATOM 879 C CA . ALA A 1 110 ? -4.217 -8.998 21.904 1.00 92.88 110 ALA A CA 1
ATOM 880 C C . ALA A 1 110 ? -5.340 -8.252 21.158 1.00 92.88 110 ALA A C 1
ATOM 882 O O . ALA A 1 110 ? -5.699 -7.127 21.532 1.00 92.88 110 ALA A O 1
ATOM 883 N N . PRO A 1 111 ? -5.948 -8.885 20.133 1.00 94.00 111 PRO A N 1
ATOM 884 C CA . PRO A 1 111 ? -7.126 -8.335 19.482 1.00 94.00 111 PRO A CA 1
ATOM 885 C C . PRO A 1 111 ? -8.329 -8.392 20.432 1.00 94.00 111 PRO A C 1
ATOM 887 O O . PRO A 1 111 ? -8.561 -9.392 21.112 1.00 94.00 111 PRO A O 1
ATOM 890 N N . THR A 1 112 ? -9.119 -7.322 20.465 1.00 93.06 112 THR A N 1
ATOM 891 C CA . THR A 1 112 ? -10.337 -7.224 21.289 1.00 93.06 112 THR A CA 1
ATOM 892 C C . THR A 1 112 ? -11.622 -7.366 20.473 1.00 93.06 112 THR A C 1
ATOM 894 O O . THR A 1 112 ? -12.704 -7.483 21.048 1.00 93.06 112 THR A O 1
ATOM 897 N N . THR A 1 113 ? -11.519 -7.392 19.141 1.00 93.25 113 THR A N 1
ATOM 898 C CA . THR A 1 113 ? -12.630 -7.621 18.205 1.00 93.25 113 THR A CA 1
ATOM 899 C C . THR A 1 113 ? -12.177 -8.473 17.023 1.00 93.25 113 THR A C 1
ATOM 901 O O . THR A 1 113 ? -10.984 -8.572 16.743 1.00 93.25 113 THR A O 1
ATOM 904 N N . SER A 1 114 ? -13.136 -9.019 16.271 1.00 93.50 114 SER A N 1
ATOM 905 C CA . SER A 1 114 ? -12.887 -9.514 14.912 1.00 93.50 114 SER A CA 1
ATOM 906 C C . SER A 1 114 ? -12.453 -8.376 13.979 1.00 93.50 114 SER A C 1
ATOM 908 O O . SER A 1 114 ? -12.710 -7.198 14.259 1.00 93.50 114 SER A O 1
ATOM 910 N N . ILE A 1 115 ? -11.814 -8.736 12.865 1.00 96.25 115 ILE A N 1
ATOM 911 C CA . ILE A 1 115 ? -11.393 -7.789 11.832 1.00 96.25 115 ILE A CA 1
ATOM 912 C C . ILE A 1 115 ? -12.579 -7.330 10.980 1.00 96.25 115 ILE A C 1
ATOM 914 O O . ILE A 1 115 ? -13.393 -8.132 10.532 1.00 96.25 115 ILE A O 1
ATOM 918 N N . GLN A 1 116 ? -12.680 -6.024 10.753 1.00 95.81 116 GLN A N 1
ATOM 919 C CA . GLN A 1 116 ? -13.658 -5.399 9.865 1.00 95.81 116 GLN A CA 1
ATOM 920 C C . GLN A 1 116 ? -12.954 -4.936 8.587 1.00 95.81 116 GLN A C 1
ATOM 922 O O . GLN A 1 116 ? -11.835 -4.428 8.646 1.00 95.81 116 GLN A O 1
ATOM 927 N N . LYS A 1 117 ? -13.607 -5.109 7.432 1.00 96.94 117 LYS A N 1
ATOM 928 C CA . LYS A 1 117 ? -13.053 -4.785 6.108 1.00 96.94 117 LYS A CA 1
ATOM 929 C C . LYS A 1 117 ? -13.841 -3.641 5.484 1.00 96.94 117 LYS A C 1
ATOM 931 O O . LYS A 1 117 ? -15.047 -3.763 5.284 1.00 96.94 117 LYS A O 1
ATOM 936 N N . PHE A 1 118 ? -13.152 -2.568 5.122 1.00 98.00 118 PHE A N 1
ATOM 937 C CA . PHE A 1 118 ? -13.732 -1.434 4.408 1.00 98.00 118 PHE A CA 1
ATOM 938 C C . PHE A 1 118 ? -13.066 -1.327 3.034 1.00 98.00 118 PHE A C 1
ATOM 940 O O . PHE A 1 118 ? -11.935 -0.841 2.944 1.00 98.00 118 PHE A O 1
ATOM 947 N N . PRO A 1 119 ? -13.712 -1.830 1.967 1.00 97.75 119 PRO A N 1
ATOM 948 C CA . PRO A 1 119 ? -13.117 -1.829 0.643 1.00 97.75 119 PRO A CA 1
ATOM 949 C C . PRO A 1 119 ? -13.157 -0.438 0.012 1.00 97.75 119 PRO A C 1
ATOM 951 O O . PRO A 1 119 ? -14.162 0.271 0.080 1.00 97.75 119 PRO A O 1
ATOM 954 N N . PHE A 1 120 ? -12.080 -0.093 -0.682 1.00 97.38 120 PHE A N 1
ATOM 955 C CA . PHE A 1 120 ? -12.044 0.992 -1.650 1.00 97.38 120 PHE A CA 1
ATOM 956 C C . PHE A 1 120 ? -11.281 0.534 -2.891 1.00 97.38 120 PHE A C 1
ATOM 958 O O . PHE A 1 120 ? -10.480 -0.399 -2.848 1.00 97.38 120 PHE A O 1
ATOM 965 N N . ARG A 1 121 ? -11.530 1.191 -4.021 1.00 96.44 121 ARG A N 1
ATOM 966 C CA . ARG A 1 121 ? -10.814 0.925 -5.268 1.00 96.44 121 ARG A CA 1
ATOM 967 C C . ARG A 1 121 ? -10.129 2.199 -5.725 1.00 96.44 121 ARG A C 1
ATOM 969 O O . ARG A 1 121 ? -10.761 3.258 -5.735 1.00 96.44 121 ARG A O 1
ATOM 976 N N . THR A 1 122 ? -8.855 2.097 -6.078 1.00 93.00 122 THR A N 1
ATOM 977 C CA . THR A 1 122 ? -8.143 3.191 -6.736 1.00 93.00 122 THR A CA 1
ATOM 978 C C . THR A 1 122 ? -8.729 3.436 -8.123 1.00 93.00 122 THR A C 1
ATOM 980 O O . THR A 1 122 ? -9.256 2.535 -8.781 1.00 93.00 122 THR A O 1
ATOM 983 N N . SER A 1 123 ? -8.677 4.684 -8.572 1.00 89.44 123 SER A N 1
ATOM 984 C CA . SER A 1 123 ? -9.164 5.068 -9.896 1.00 89.44 123 SER A CA 1
ATOM 985 C C . SER A 1 123 ? -8.300 4.459 -11.005 1.00 89.44 123 SER A C 1
ATOM 987 O O . SER A 1 123 ? -7.153 4.062 -10.794 1.00 89.44 123 SER A O 1
ATOM 989 N N . LYS A 1 124 ? -8.848 4.399 -12.218 1.00 83.75 124 LYS A N 1
ATOM 990 C CA . LYS A 1 124 ? -8.071 4.049 -13.413 1.00 83.75 124 LYS A CA 1
ATOM 991 C C . LYS A 1 124 ? -7.001 5.116 -13.690 1.00 83.75 124 LYS A C 1
ATOM 993 O O . LYS A 1 124 ? -7.232 6.277 -13.341 1.00 83.75 124 LYS A O 1
ATOM 998 N N . PRO A 1 125 ? -5.869 4.749 -14.317 1.00 76.06 125 PRO A N 1
ATOM 999 C CA . PRO A 1 125 ? -4.892 5.738 -14.760 1.00 76.06 125 PRO A CA 1
ATOM 1000 C C . PRO A 1 125 ? -5.517 6.676 -15.806 1.00 76.06 125 PRO A C 1
ATOM 1002 O O . PRO A 1 125 ? -6.491 6.313 -16.475 1.00 76.06 125 PRO A O 1
ATOM 1005 N N . ASN A 1 126 ? -4.968 7.887 -15.936 1.00 72.06 126 ASN A N 1
ATOM 1006 C CA . ASN A 1 126 ? -5.493 8.906 -16.855 1.00 72.06 126 ASN A CA 1
ATOM 1007 C C . ASN A 1 126 ? -5.291 8.535 -18.333 1.00 72.06 126 ASN A C 1
ATOM 1009 O O . ASN A 1 126 ? -6.066 8.972 -19.187 1.00 72.06 126 ASN A O 1
ATOM 1013 N N . ILE A 1 127 ? -4.294 7.698 -18.623 1.00 73.62 127 ILE A N 1
ATOM 1014 C CA . ILE A 1 127 ? -4.057 7.096 -19.934 1.00 73.62 127 ILE A CA 1
ATOM 1015 C C . ILE A 1 127 ? -3.974 5.573 -19.827 1.00 73.62 127 ILE A C 1
ATOM 1017 O O . ILE A 1 127 ? -3.710 5.020 -18.761 1.00 73.62 127 ILE A O 1
ATOM 1021 N N . ASP A 1 128 ? -4.175 4.891 -20.955 1.00 77.62 128 ASP A N 1
ATOM 1022 C CA . ASP A 1 128 ? -3.821 3.476 -21.082 1.00 77.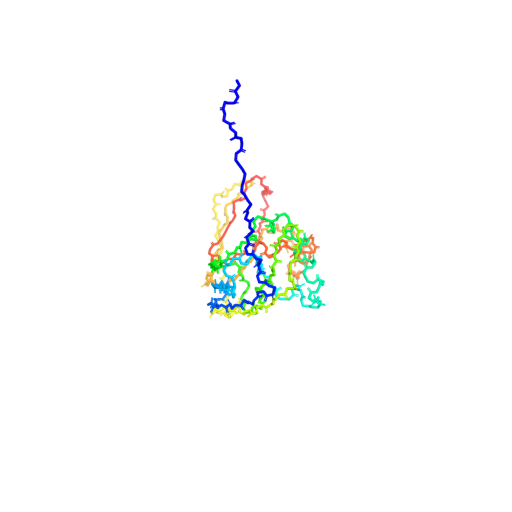62 128 ASP A CA 1
ATOM 1023 C C . ASP A 1 128 ? -2.317 3.312 -20.786 1.00 77.62 128 ASP A C 1
ATOM 1025 O O . ASP A 1 128 ? -1.513 3.963 -21.462 1.00 77.62 128 ASP A O 1
ATOM 1029 N N . PRO A 1 129 ? -1.901 2.466 -19.822 1.00 75.94 129 PRO A N 1
ATOM 1030 C CA . PRO A 1 129 ? -0.487 2.209 -19.565 1.00 75.94 129 PRO A CA 1
ATOM 1031 C C . PRO A 1 129 ? 0.295 1.803 -20.822 1.00 75.94 129 PRO A C 1
ATOM 1033 O O . PRO A 1 129 ? 1.464 2.153 -20.946 1.00 75.94 129 PRO A O 1
ATOM 1036 N N . ALA A 1 130 ? -0.347 1.136 -21.790 1.00 82.12 130 ALA A N 1
ATOM 1037 C CA . ALA A 1 130 ? 0.276 0.767 -23.063 1.00 82.12 130 ALA A CA 1
ATOM 1038 C C . ALA A 1 130 ? 0.562 1.968 -23.986 1.00 82.12 130 ALA A C 1
ATOM 1040 O O . ALA A 1 130 ? 1.347 1.847 -24.926 1.00 82.12 130 ALA A O 1
ATOM 1041 N N . ALA A 1 131 ? -0.070 3.117 -23.738 1.00 87.38 131 ALA A N 1
ATOM 1042 C CA . ALA A 1 131 ? 0.183 4.369 -24.444 1.00 87.38 131 ALA A CA 1
ATOM 1043 C C . ALA A 1 131 ? 1.263 5.232 -23.766 1.00 87.38 131 ALA A C 1
ATOM 1045 O O . ALA A 1 131 ? 1.688 6.228 -24.358 1.00 87.38 131 ALA A O 1
ATOM 1046 N N . CYS A 1 132 ? 1.704 4.871 -22.554 1.00 89.31 132 CYS A N 1
ATOM 1047 C CA . CYS A 1 132 ? 2.762 5.588 -21.853 1.00 89.31 132 CYS A CA 1
ATOM 1048 C C . CYS A 1 132 ? 4.105 5.377 -22.562 1.00 89.31 132 CYS A C 1
ATOM 1050 O O . CYS A 1 132 ? 4.515 4.248 -22.833 1.00 89.31 132 CYS A O 1
ATOM 1052 N N . GLN A 1 133 ? 4.783 6.475 -22.878 1.00 93.62 133 GLN A N 1
ATOM 1053 C CA . GLN A 1 133 ? 6.120 6.474 -23.464 1.00 93.62 133 GLN A CA 1
ATOM 1054 C C . GLN A 1 133 ? 7.129 6.913 -22.409 1.00 93.62 133 GLN A C 1
ATOM 1056 O O . GLN A 1 133 ? 6.812 7.735 -21.556 1.00 93.62 133 GLN A O 1
ATOM 1061 N N . PHE A 1 134 ? 8.353 6.400 -22.492 1.00 94.75 134 PHE A N 1
ATOM 1062 C CA . PHE A 1 134 ? 9.413 6.723 -21.542 1.00 94.75 134 PHE A CA 1
ATOM 1063 C C . PHE A 1 134 ? 10.571 7.401 -22.263 1.00 94.75 134 PHE A C 1
ATOM 1065 O O . PHE A 1 134 ? 11.085 6.888 -23.259 1.00 94.75 134 PHE A O 1
ATOM 1072 N N . THR A 1 135 ? 10.999 8.546 -21.741 1.00 97.12 135 THR A N 1
ATOM 1073 C CA . THR A 1 135 ? 12.233 9.206 -22.164 1.00 97.12 135 THR A CA 1
ATOM 1074 C C . THR A 1 135 ? 13.341 8.817 -21.201 1.00 97.12 135 THR A C 1
ATOM 1076 O O . THR A 1 135 ? 13.251 9.076 -20.004 1.00 97.12 135 THR A O 1
ATOM 1079 N N . VAL A 1 136 ? 14.396 8.195 -21.725 1.00 96.56 136 VAL A N 1
ATOM 1080 C CA . VAL A 1 136 ? 15.556 7.768 -20.937 1.00 96.56 136 VAL A CA 1
ATOM 1081 C C . VAL A 1 136 ? 16.720 8.710 -21.201 1.00 96.56 136 VAL A C 1
ATOM 1083 O O . VAL A 1 136 ? 17.140 8.901 -22.343 1.00 96.56 136 VAL A O 1
ATOM 1086 N N . THR A 1 137 ? 17.274 9.280 -20.138 1.00 96.62 137 THR A N 1
ATOM 1087 C CA . THR A 1 137 ? 18.463 10.133 -20.185 1.00 96.62 137 THR A CA 1
ATOM 1088 C C . THR A 1 137 ? 19.540 9.587 -19.256 1.00 96.62 137 THR A C 1
ATOM 1090 O O . THR A 1 137 ? 19.245 8.932 -18.258 1.00 96.62 137 THR A O 1
ATOM 1093 N N . HIS A 1 138 ? 20.805 9.835 -19.595 1.00 95.19 138 HIS A N 1
ATOM 1094 C CA . HIS A 1 138 ? 21.940 9.460 -18.759 1.00 95.19 138 HIS A CA 1
ATOM 1095 C C . HIS A 1 138 ? 22.948 10.607 -18.662 1.00 95.19 138 HIS A C 1
ATOM 1097 O O . HIS A 1 138 ? 23.091 11.404 -19.592 1.00 95.19 138 HIS A O 1
ATOM 1103 N N . SER A 1 139 ? 23.660 10.679 -17.541 1.00 95.56 139 SER A N 1
ATOM 1104 C CA . SER A 1 139 ? 24.724 11.656 -17.301 1.00 95.56 139 SER A CA 1
ATOM 1105 C C . SER A 1 139 ? 25.876 11.043 -16.507 1.00 95.56 139 SER A C 1
ATOM 1107 O O . SER A 1 139 ? 25.794 9.911 -16.030 1.00 95.56 139 SER A O 1
ATOM 1109 N N . ASP A 1 140 ? 26.973 11.796 -16.386 1.00 94.62 140 ASP A N 1
ATOM 1110 C CA . ASP A 1 140 ? 28.110 11.463 -15.516 1.00 94.62 140 ASP A CA 1
ATOM 1111 C C . ASP A 1 140 ? 28.708 10.070 -15.775 1.00 94.62 140 ASP A C 1
ATOM 1113 O O . ASP A 1 140 ? 29.077 9.341 -14.853 1.00 94.62 140 ASP A O 1
ATOM 1117 N N . LEU A 1 141 ? 28.799 9.692 -17.055 1.00 95.12 141 LEU A N 1
ATOM 1118 C CA . LEU A 1 141 ? 29.334 8.401 -17.467 1.00 95.12 141 LEU A CA 1
ATOM 1119 C C . LEU A 1 141 ? 30.816 8.278 -17.082 1.00 95.12 141 LEU A C 1
ATOM 1121 O O . LEU A 1 141 ? 31.666 9.078 -17.476 1.00 95.12 141 LEU A O 1
ATOM 1125 N N . THR A 1 142 ? 31.132 7.219 -16.348 1.00 95.00 142 THR A N 1
ATOM 1126 C CA . THR A 1 142 ? 32.486 6.819 -15.960 1.00 95.00 142 THR A CA 1
ATOM 1127 C C . THR A 1 142 ? 32.744 5.375 -16.382 1.00 95.00 142 THR A C 1
ATOM 1129 O O . THR A 1 142 ? 31.855 4.681 -16.870 1.00 95.00 142 THR A O 1
ATOM 1132 N N . SER A 1 143 ? 33.958 4.870 -16.152 1.00 94.56 143 SER A N 1
ATOM 1133 C CA . SER A 1 143 ? 34.277 3.467 -16.443 1.00 94.56 143 SER A CA 1
ATOM 1134 C C . SER A 1 143 ? 33.462 2.459 -15.627 1.00 94.56 143 SER A C 1
ATOM 1136 O O . SER A 1 143 ? 33.434 1.293 -16.004 1.00 94.56 143 SER A O 1
ATOM 1138 N N . ARG A 1 144 ? 32.841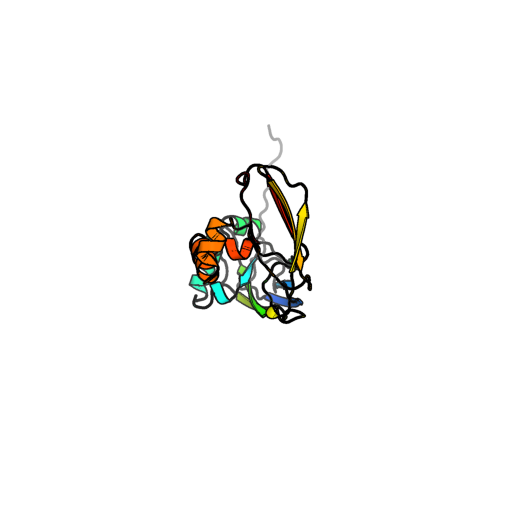 2.865 -14.510 1.00 95.44 144 ARG A N 1
ATOM 1139 C CA . ARG A 1 144 ? 32.089 1.969 -13.614 1.00 95.44 144 ARG A CA 1
ATOM 1140 C C . ARG A 1 144 ? 30.814 2.599 -13.042 1.00 95.44 144 ARG A C 1
ATOM 1142 O O . ARG A 1 144 ? 30.378 2.222 -11.954 1.00 95.44 144 ARG A O 1
ATOM 1149 N N . GLY A 1 145 ? 30.232 3.582 -13.720 1.00 94.88 145 GLY A N 1
ATOM 1150 C CA . GLY A 1 145 ? 29.076 4.296 -13.187 1.00 94.88 145 GLY A CA 1
ATOM 1151 C C . GLY A 1 145 ? 28.461 5.302 -14.144 1.00 94.88 145 GLY A C 1
ATOM 1152 O O . GLY A 1 145 ? 29.124 5.740 -15.080 1.00 94.88 145 GLY A O 1
ATOM 1153 N N . MET A 1 146 ? 27.206 5.647 -13.882 1.00 95.81 146 MET A N 1
ATOM 1154 C CA . MET A 1 146 ? 26.442 6.703 -14.545 1.00 95.81 146 MET A CA 1
ATOM 1155 C C . MET A 1 146 ? 25.233 7.075 -13.684 1.00 95.81 146 MET A C 1
ATOM 1157 O O . MET A 1 146 ? 24.824 6.300 -12.816 1.00 95.81 146 MET A O 1
ATOM 1161 N N . ASN A 1 147 ? 24.624 8.216 -13.978 1.00 95.88 147 ASN A N 1
ATOM 1162 C CA . ASN A 1 147 ? 23.280 8.548 -13.524 1.00 95.88 147 ASN A CA 1
ATOM 1163 C C . ASN A 1 147 ? 22.291 8.254 -14.650 1.00 95.88 147 ASN A C 1
ATOM 1165 O O . ASN A 1 147 ? 22.578 8.573 -15.804 1.00 95.88 147 ASN A O 1
ATOM 1169 N N . ILE A 1 148 ? 21.141 7.675 -14.318 1.00 95.50 148 ILE A N 1
ATOM 1170 C CA . ILE A 1 148 ? 20.023 7.485 -15.243 1.00 95.50 148 ILE A CA 1
ATOM 1171 C C . ILE A 1 148 ? 18.798 8.241 -14.740 1.00 95.50 148 ILE A C 1
ATOM 1173 O O . ILE A 1 148 ? 18.556 8.289 -13.535 1.00 95.50 148 ILE A O 1
ATOM 1177 N N . SER A 1 149 ? 18.014 8.800 -15.657 1.00 96.00 149 SER A N 1
ATOM 1178 C CA . SER A 1 149 ? 16.687 9.333 -15.375 1.00 96.00 149 SER A CA 1
ATOM 1179 C C . SER A 1 149 ? 15.694 8.877 -16.439 1.00 96.00 149 SER A C 1
ATOM 1181 O O . SER A 1 149 ? 15.982 8.918 -17.636 1.00 96.00 149 SER A O 1
ATOM 1183 N N . ILE A 1 150 ? 14.534 8.434 -15.972 1.00 96.12 150 ILE A N 1
ATOM 1184 C CA . ILE A 1 150 ? 13.393 7.971 -16.746 1.00 96.12 150 ILE A CA 1
ATOM 1185 C C . ILE A 1 150 ? 12.257 8.956 -16.506 1.00 96.12 150 ILE A C 1
ATOM 1187 O O . ILE A 1 150 ? 11.848 9.156 -15.364 1.00 96.12 150 ILE A O 1
ATOM 1191 N N . GLU A 1 151 ? 11.752 9.555 -17.573 1.00 95.75 151 GLU A N 1
ATOM 1192 C CA . GLU A 1 151 ? 10.6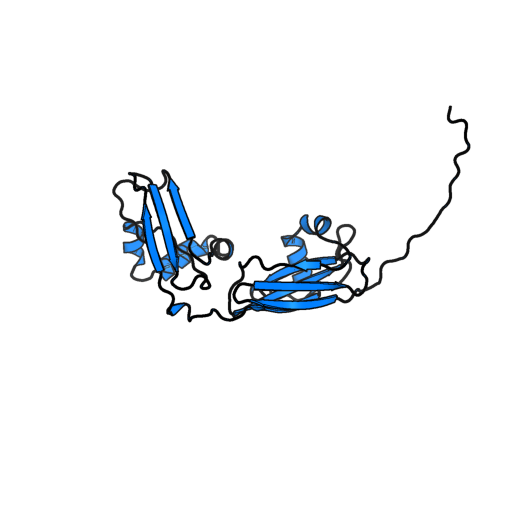01 10.452 -17.542 1.00 95.75 151 GLU A CA 1
ATOM 1193 C C . GLU A 1 151 ? 9.437 9.786 -18.291 1.00 95.75 151 GLU A C 1
ATOM 1195 O O . GLU A 1 151 ? 9.547 9.568 -19.507 1.00 95.75 151 GLU A O 1
ATOM 1200 N N . PRO A 1 152 ? 8.350 9.398 -17.598 1.00 92.81 152 PRO A N 1
ATOM 1201 C CA . PRO A 1 152 ? 7.149 8.910 -18.260 1.00 92.81 152 PRO A CA 1
ATOM 1202 C C . PRO A 1 152 ? 6.409 10.068 -18.941 1.00 92.81 152 PRO A C 1
ATOM 1204 O O . PRO A 1 152 ? 6.401 11.197 -18.462 1.00 92.81 152 PRO A O 1
ATOM 1207 N N . SER A 1 153 ? 5.711 9.793 -20.041 1.00 92.75 153 SER A N 1
ATOM 1208 C CA . SER A 1 153 ? 4.840 10.781 -20.694 1.00 92.75 153 SER A CA 1
ATOM 1209 C C . SER A 1 153 ? 3.608 11.151 -19.855 1.00 92.75 153 SER A C 1
ATOM 1211 O O . SER A 1 153 ? 2.918 12.116 -20.174 1.00 92.75 153 SER A O 1
ATOM 1213 N N . ASP A 1 154 ? 3.302 10.350 -18.832 1.00 86.69 154 ASP A N 1
ATOM 1214 C CA . ASP A 1 154 ? 2.269 10.596 -17.830 1.00 86.69 154 ASP A CA 1
ATOM 1215 C C . ASP A 1 154 ? 2.793 10.153 -16.457 1.00 86.69 154 ASP A C 1
ATOM 1217 O O . ASP A 1 154 ? 2.991 8.961 -16.208 1.00 86.69 154 ASP A O 1
ATOM 1221 N N . ASP A 1 155 ? 2.986 11.120 -15.559 1.00 85.50 155 ASP A N 1
ATOM 1222 C CA . ASP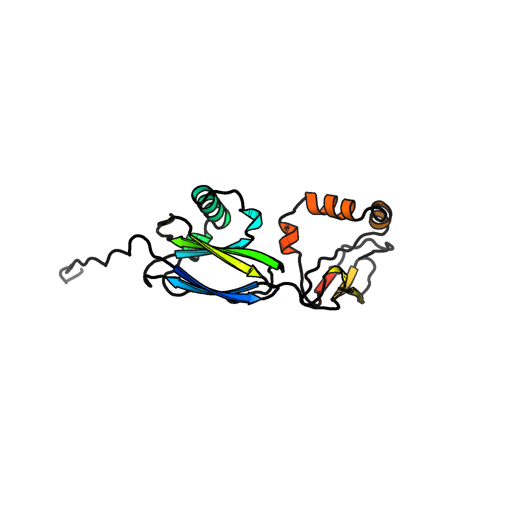 A 1 155 ? 3.506 10.899 -14.206 1.00 85.50 155 ASP A CA 1
ATOM 1223 C C . ASP A 1 155 ? 2.599 10.019 -13.331 1.00 85.50 155 ASP A C 1
ATOM 1225 O O . ASP A 1 155 ? 3.008 9.586 -12.255 1.00 85.50 155 ASP A O 1
ATOM 1229 N N . THR A 1 156 ? 1.372 9.736 -13.776 1.00 77.88 156 THR A N 1
ATOM 1230 C CA . THR A 1 156 ? 0.413 8.874 -13.080 1.00 77.88 156 THR A CA 1
ATOM 1231 C C . THR A 1 156 ? 0.544 7.393 -13.428 1.00 77.88 156 THR A C 1
ATOM 1233 O O . THR A 1 156 ? -0.061 6.548 -12.765 1.00 77.88 156 THR A O 1
ATOM 1236 N N . VAL A 1 157 ? 1.324 7.036 -14.450 1.00 83.00 157 VAL A N 1
ATOM 1237 C CA . VAL A 1 157 ? 1.509 5.634 -14.837 1.00 83.00 157 VAL A CA 1
ATOM 1238 C C . VAL A 1 157 ? 2.632 5.018 -13.998 1.00 83.00 157 VAL A C 1
ATOM 1240 O O . VAL A 1 157 ? 3.782 5.437 -14.142 1.00 83.00 157 VAL A O 1
ATOM 1243 N N . PRO A 1 158 ? 2.345 4.010 -13.150 1.00 81.31 158 PRO A N 1
ATOM 1244 C CA . PRO A 1 158 ? 3.389 3.323 -12.407 1.00 81.31 158 PRO A CA 1
ATOM 1245 C C . PRO A 1 158 ? 4.254 2.498 -13.354 1.00 81.31 158 PRO A C 1
ATOM 1247 O O . PRO A 1 158 ? 3.747 1.793 -14.232 1.00 81.31 158 PRO A O 1
ATOM 1250 N N . TYR A 1 159 ? 5.561 2.543 -13.140 1.00 84.19 159 TYR A N 1
ATOM 1251 C CA . TYR A 1 159 ? 6.523 1.786 -13.922 1.00 84.19 159 TYR A CA 1
ATOM 1252 C C . TYR A 1 159 ? 7.673 1.281 -13.056 1.00 84.19 159 TYR A C 1
ATOM 1254 O O . TYR A 1 159 ? 7.832 1.634 -11.886 1.00 84.19 159 TYR A O 1
ATOM 1262 N N . MET A 1 160 ? 8.458 0.400 -13.660 1.00 85.88 160 MET A N 1
ATOM 1263 C CA . MET A 1 160 ? 9.710 -0.109 -13.128 1.00 85.88 160 MET A CA 1
ATOM 1264 C C . MET A 1 160 ? 10.722 -0.086 -14.260 1.00 85.88 160 MET A C 1
ATOM 1266 O O . MET A 1 160 ? 10.352 -0.211 -15.428 1.00 85.88 160 MET A O 1
ATOM 1270 N N . PHE A 1 161 ? 11.988 0.065 -13.913 1.00 88.12 161 PHE A N 1
ATOM 1271 C CA . PHE A 1 161 ? 13.080 0.001 -14.867 1.00 88.12 161 PHE A CA 1
ATOM 1272 C C . PHE A 1 161 ? 14.260 -0.714 -14.222 1.00 88.12 161 PHE A C 1
ATOM 1274 O O . PHE A 1 161 ? 14.386 -0.752 -12.998 1.00 88.12 161 PHE A O 1
ATOM 1281 N N . ASP A 1 162 ? 15.113 -1.278 -15.061 1.00 88.12 162 ASP A N 1
ATOM 1282 C CA . ASP A 1 162 ? 16.360 -1.907 -14.655 1.00 88.12 162 ASP A CA 1
ATOM 1283 C C . ASP A 1 162 ? 17.448 -1.533 -15.663 1.00 88.12 162 ASP A C 1
ATOM 1285 O O . ASP A 1 162 ? 17.164 -0.964 -16.715 1.00 88.12 162 ASP A O 1
ATOM 1289 N N . LEU A 1 163 ? 18.702 -1.823 -15.338 1.00 90.12 163 LEU A N 1
ATOM 1290 C CA . LEU A 1 163 ? 19.831 -1.627 -16.227 1.00 90.12 163 LEU A CA 1
ATOM 1291 C C . LEU A 1 163 ? 20.436 -2.988 -16.592 1.00 90.12 163 LEU A C 1
ATOM 1293 O O . LEU A 1 163 ? 21.154 -3.603 -15.807 1.00 90.12 163 LEU A O 1
ATOM 1297 N N . ILE A 1 164 ? 20.181 -3.435 -17.819 1.00 91.69 164 ILE A N 1
ATOM 1298 C CA . ILE A 1 164 ? 20.505 -4.777 -18.307 1.00 91.69 164 ILE A CA 1
ATOM 1299 C C . ILE A 1 164 ? 21.808 -4.737 -19.114 1.00 91.69 164 ILE A C 1
ATOM 1301 O O . ILE A 1 164 ? 21.950 -3.934 -20.037 1.00 91.69 164 ILE A O 1
ATOM 1305 N N . SER A 1 165 ? 22.773 -5.608 -18.803 1.00 94.06 165 SER A N 1
ATOM 1306 C CA . SER A 1 165 ? 24.013 -5.717 -19.587 1.00 94.06 165 SER A CA 1
ATOM 1307 C C . SER A 1 165 ? 23.731 -6.178 -21.027 1.00 94.06 165 SER A C 1
ATOM 1309 O O . SER A 1 165 ? 22.764 -6.893 -21.270 1.00 94.06 165 SER A O 1
ATOM 1311 N N . GLU A 1 166 ? 24.571 -5.825 -22.009 1.00 95.88 166 GLU A N 1
ATOM 1312 C CA . GLU A 1 166 ? 24.393 -6.283 -23.402 1.00 95.88 166 GLU A CA 1
ATOM 1313 C C . GLU A 1 166 ? 24.351 -7.810 -23.514 1.00 95.88 166 GLU A C 1
ATOM 1315 O O . GLU A 1 166 ? 23.568 -8.337 -24.297 1.00 95.88 166 GLU A O 1
ATOM 1320 N N . ALA A 1 167 ? 25.131 -8.527 -22.702 1.00 94.94 167 ALA A N 1
ATOM 1321 C CA . ALA A 1 167 ? 25.120 -9.986 -22.693 1.00 94.94 167 ALA A CA 1
ATOM 1322 C C . ALA A 1 167 ? 23.762 -10.551 -22.240 1.00 94.94 167 ALA A C 1
ATOM 1324 O O . ALA A 1 167 ? 23.228 -11.456 -22.887 1.00 94.94 167 ALA A O 1
ATOM 1325 N N . ASP A 1 168 ? 23.188 -10.001 -21.168 1.00 93.00 168 ASP A N 1
ATOM 1326 C CA . ASP A 1 168 ? 21.884 -10.433 -20.661 1.00 93.00 168 ASP A CA 1
ATOM 1327 C C . ASP A 1 168 ? 20.762 -9.990 -21.598 1.00 93.00 168 ASP A C 1
ATOM 1329 O O . ASP A 1 168 ? 19.905 -10.792 -21.964 1.00 93.00 168 ASP A O 1
ATOM 1333 N N . TYR A 1 169 ? 20.806 -8.751 -22.086 1.00 94.06 169 TYR A N 1
ATOM 1334 C CA . TYR A 1 169 ? 19.840 -8.264 -23.060 1.00 94.06 169 TYR A CA 1
ATOM 1335 C C . TYR A 1 169 ? 19.800 -9.172 -24.291 1.00 94.06 169 TYR A C 1
ATOM 1337 O O . TYR A 1 169 ? 18.737 -9.650 -24.674 1.00 94.06 169 TYR A O 1
ATOM 1345 N N . GLU A 1 170 ? 20.953 -9.494 -24.876 1.00 96.38 170 GLU A N 1
ATOM 1346 C CA . GLU A 1 170 ? 21.039 -10.381 -26.038 1.00 96.38 170 GLU A CA 1
ATOM 1347 C C . GLU A 1 170 ? 20.516 -11.794 -25.749 1.00 96.38 170 GLU A C 1
ATOM 1349 O O . GLU A 1 170 ? 19.888 -12.404 -26.619 1.00 96.38 170 GLU A O 1
ATOM 1354 N N . ARG A 1 171 ? 20.717 -12.297 -24.526 1.00 94.69 171 ARG A N 1
ATOM 1355 C CA . ARG A 1 171 ? 20.192 -13.590 -24.074 1.00 94.69 171 ARG A CA 1
ATOM 1356 C C . ARG A 1 171 ? 18.666 -13.594 -23.971 1.00 94.69 171 ARG A C 1
ATOM 1358 O O . ARG A 1 171 ? 18.047 -14.575 -24.377 1.00 94.69 171 ARG A O 1
ATOM 1365 N N . TYR A 1 172 ? 18.064 -12.529 -23.442 1.00 93.69 172 TYR A N 1
ATOM 1366 C CA . TYR A 1 172 ? 16.630 -12.491 -23.143 1.00 93.69 172 TYR A CA 1
ATOM 1367 C C . TYR A 1 172 ? 15.787 -11.727 -24.169 1.00 93.69 172 TYR A C 1
ATOM 1369 O O . TYR A 1 172 ? 14.568 -11.791 -24.089 1.00 93.69 172 TYR A O 1
ATOM 1377 N N . LYS A 1 173 ? 16.355 -10.983 -25.131 1.00 94.25 173 LYS A N 1
ATOM 1378 C CA . LYS A 1 173 ? 15.590 -10.031 -25.977 1.00 94.25 173 LYS A CA 1
ATOM 1379 C C . LYS A 1 173 ? 14.444 -10.646 -26.781 1.00 94.25 173 LYS A C 1
ATOM 1381 O O . LYS A 1 173 ? 13.532 -9.930 -27.179 1.00 94.25 173 LYS A O 1
ATOM 1386 N N . ALA A 1 174 ? 14.486 -11.955 -27.030 1.00 95.44 174 ALA A N 1
ATOM 1387 C CA . ALA A 1 174 ? 13.394 -12.683 -27.675 1.00 95.44 174 ALA A CA 1
ATOM 1388 C C . ALA A 1 174 ? 12.204 -12.952 -26.730 1.00 95.44 174 ALA A C 1
ATOM 1390 O O . ALA A 1 174 ? 11.083 -13.123 -27.202 1.00 95.44 174 ALA A O 1
ATOM 1391 N N . ASP A 1 175 ? 12.445 -12.979 -25.417 1.00 92.94 175 ASP A N 1
ATOM 1392 C CA . ASP A 1 175 ? 11.446 -13.143 -24.364 1.00 92.94 175 ASP A CA 1
ATOM 1393 C C . ASP A 1 175 ? 11.871 -12.413 -23.076 1.00 92.94 175 ASP A C 1
ATOM 1395 O O . ASP A 1 175 ? 12.355 -13.004 -22.108 1.00 92.94 175 ASP A O 1
ATOM 1399 N N . MET A 1 176 ? 11.660 -11.096 -23.049 1.00 88.44 176 MET A N 1
ATOM 1400 C CA . MET A 1 176 ? 11.946 -10.282 -21.862 1.00 88.44 176 MET A CA 1
ATOM 1401 C C . MET A 1 176 ? 11.097 -10.680 -20.646 1.00 88.44 176 MET A C 1
ATOM 1403 O O . MET A 1 176 ? 11.475 -10.383 -19.515 1.00 88.44 176 MET A O 1
ATOM 1407 N N . LYS A 1 177 ? 9.988 -11.414 -20.829 1.00 85.12 177 LYS A N 1
ATOM 1408 C CA . LYS A 1 177 ? 9.227 -11.944 -19.690 1.00 85.12 177 LYS A CA 1
ATOM 1409 C C . LYS A 1 177 ? 10.016 -13.010 -18.943 1.00 85.12 177 LYS A C 1
ATOM 1411 O O . LYS A 1 177 ? 9.822 -13.135 -17.738 1.00 85.12 177 LYS A O 1
ATOM 1416 N N . ALA A 1 178 ? 10.903 -13.748 -19.611 1.00 87.00 178 ALA A N 1
ATOM 1417 C CA . ALA A 1 178 ? 11.798 -14.690 -18.949 1.00 87.00 178 ALA A CA 1
ATOM 1418 C C . ALA A 1 178 ? 12.833 -13.964 -18.075 1.00 87.00 178 ALA A C 1
ATOM 1420 O O . ALA A 1 178 ? 13.044 -14.397 -16.947 1.00 87.00 178 ALA A O 1
ATOM 1421 N N . TYR A 1 179 ? 13.389 -12.833 -18.538 1.00 85.31 179 TYR A N 1
ATOM 1422 C CA . TYR A 1 179 ? 14.259 -11.976 -17.715 1.00 85.31 179 TYR A CA 1
ATOM 1423 C C . TYR A 1 179 ? 13.525 -11.502 -16.463 1.00 85.31 179 TYR A C 1
ATOM 1425 O O . TYR A 1 179 ? 13.980 -11.731 -15.344 1.00 85.31 179 TYR A O 1
ATOM 1433 N N . VAL A 1 180 ? 12.333 -10.924 -16.661 1.00 79.75 180 VAL A N 1
ATOM 1434 C CA . VAL A 1 180 ? 11.477 -10.486 -15.559 1.00 79.75 180 VAL A CA 1
ATOM 1435 C C . VAL A 1 180 ? 11.188 -11.663 -14.638 1.00 79.75 180 VAL A C 1
ATOM 1437 O O . VAL A 1 180 ? 11.430 -11.546 -13.459 1.00 79.75 180 VAL A O 1
ATOM 1440 N N . THR A 1 181 ? 10.765 -12.827 -15.129 1.00 78.94 181 THR A N 1
ATOM 1441 C CA . THR A 1 181 ? 10.432 -13.983 -14.272 1.00 78.94 181 THR A CA 1
ATOM 1442 C C . THR A 1 181 ? 11.633 -14.503 -13.480 1.00 78.94 181 THR A C 1
ATOM 1444 O O . THR A 1 181 ? 11.475 -14.880 -12.324 1.00 78.94 181 THR A O 1
ATOM 1447 N N . GLU A 1 182 ? 12.828 -14.525 -14.069 1.00 78.88 182 GLU A N 1
ATOM 1448 C CA . GLU A 1 182 ? 14.053 -14.966 -13.391 1.00 78.88 182 GLU A CA 1
ATOM 1449 C C . GLU A 1 182 ? 14.476 -13.985 -12.289 1.00 78.88 182 GLU A C 1
ATOM 1451 O O . GLU A 1 182 ? 14.882 -14.414 -11.209 1.00 78.88 182 GLU A O 1
ATOM 1456 N N . TYR A 1 183 ? 14.300 -12.683 -12.526 1.00 69.31 183 TYR A N 1
ATOM 1457 C CA . TYR A 1 183 ? 14.598 -11.624 -11.560 1.00 69.31 183 TYR A CA 1
ATOM 1458 C C . TYR A 1 183 ? 13.500 -11.472 -10.486 1.00 69.31 183 TYR A C 1
ATOM 1460 O O . TYR A 1 183 ? 13.781 -11.295 -9.305 1.00 69.31 183 TYR A O 1
ATOM 1468 N N . VAL A 1 184 ? 12.234 -11.620 -10.881 1.00 61.97 184 VAL A N 1
ATOM 1469 C CA . VAL A 1 184 ? 11.017 -11.524 -10.052 1.00 61.97 184 VAL A CA 1
ATOM 1470 C C . VAL A 1 184 ? 10.790 -12.763 -9.203 1.00 61.97 184 VAL A C 1
ATOM 1472 O O . VAL A 1 184 ? 10.294 -12.658 -8.085 1.00 61.97 184 VAL A O 1
ATOM 1475 N N . GLY A 1 185 ? 11.148 -13.944 -9.708 1.00 59.22 185 GLY A N 1
ATOM 1476 C CA . GLY A 1 185 ? 10.967 -15.210 -9.001 1.00 59.22 185 GLY A CA 1
ATOM 1477 C C . GLY A 1 185 ? 11.782 -15.310 -7.711 1.00 59.22 185 GLY A C 1
ATOM 1478 O O . GLY A 1 185 ? 11.481 -16.159 -6.877 1.00 59.22 185 GLY A O 1
ATOM 1479 N N . GLN A 1 186 ? 12.786 -14.446 -7.538 1.00 56.84 186 GLN A N 1
ATOM 1480 C CA . GLN A 1 186 ? 13.586 -14.358 -6.319 1.00 56.84 186 GLN A CA 1
ATOM 1481 C C . GLN A 1 186 ? 12.905 -13.524 -5.221 1.00 56.84 186 GLN A C 1
ATOM 1483 O O . GLN A 1 186 ? 13.174 -13.778 -4.051 1.00 56.84 186 GLN A O 1
ATOM 1488 N N . ASP A 1 187 ? 12.038 -12.557 -5.563 1.00 57.91 187 ASP A N 1
ATOM 1489 C CA . ASP A 1 187 ? 11.443 -11.639 -4.579 1.00 57.91 187 ASP A CA 1
ATOM 1490 C C . ASP A 1 187 ? 10.230 -10.857 -5.139 1.00 57.91 187 ASP A C 1
ATOM 1492 O O . ASP A 1 187 ? 10.302 -9.671 -5.473 1.00 57.91 187 ASP A O 1
ATOM 1496 N N . ILE A 1 188 ? 9.083 -11.534 -5.266 1.00 56.75 188 ILE A N 1
ATOM 1497 C CA . ILE A 1 188 ? 7.829 -10.913 -5.736 1.00 56.75 188 ILE A CA 1
ATOM 1498 C C . ILE A 1 188 ? 7.330 -9.809 -4.788 1.00 56.75 188 ILE A C 1
ATOM 1500 O O . ILE A 1 188 ? 6.580 -8.929 -5.208 1.00 56.75 188 ILE A O 1
ATOM 1504 N N . ASP A 1 189 ? 7.761 -9.830 -3.526 1.00 55.16 189 ASP A N 1
ATOM 1505 C CA . ASP A 1 189 ? 7.424 -8.809 -2.538 1.00 55.16 189 ASP A CA 1
ATOM 1506 C C . ASP A 1 189 ? 8.229 -7.520 -2.753 1.00 55.16 189 ASP A C 1
ATOM 1508 O O . ASP A 1 189 ? 7.688 -6.428 -2.578 1.00 55.16 189 ASP A O 1
ATOM 1512 N N . ASN A 1 190 ? 9.469 -7.608 -3.250 1.00 59.47 190 ASN A N 1
ATOM 1513 C CA . ASN A 1 190 ? 10.247 -6.429 -3.650 1.00 59.47 190 ASN A CA 1
ATOM 1514 C C . ASN A 1 190 ? 9.697 -5.716 -4.890 1.00 59.47 190 ASN A C 1
ATOM 1516 O O . ASN A 1 190 ? 9.930 -4.521 -5.067 1.00 59.47 190 ASN A O 1
ATOM 1520 N N . LEU A 1 191 ? 8.971 -6.419 -5.764 1.00 60.88 191 LEU A N 1
ATOM 1521 C CA . LEU A 1 191 ? 8.402 -5.797 -6.960 1.00 60.88 191 LEU A CA 1
ATOM 1522 C C . LEU A 1 191 ? 7.452 -4.650 -6.628 1.00 60.88 191 LEU A C 1
ATOM 1524 O O . LEU A 1 191 ? 7.475 -3.632 -7.313 1.00 60.88 191 LEU A O 1
ATOM 1528 N N . ASP A 1 192 ? 6.611 -4.819 -5.608 1.00 62.72 192 ASP A N 1
ATOM 1529 C CA . ASP A 1 192 ? 5.687 -3.767 -5.187 1.00 62.72 192 ASP A CA 1
ATOM 1530 C C . ASP A 1 192 ? 6.461 -2.562 -4.611 1.00 62.72 192 ASP A C 1
ATOM 1532 O O . ASP A 1 192 ? 6.062 -1.425 -4.854 1.00 62.72 192 ASP A O 1
ATOM 1536 N N . ASN A 1 193 ? 7.603 -2.797 -3.948 1.00 65.00 193 ASN A N 1
ATOM 1537 C CA . ASN A 1 193 ? 8.453 -1.752 -3.358 1.00 65.00 193 ASN A CA 1
ATOM 1538 C C . ASN A 1 193 ? 9.284 -0.964 -4.385 1.00 65.00 193 ASN A C 1
ATOM 1540 O O . ASN A 1 193 ? 9.646 0.181 -4.128 1.00 65.00 193 ASN A O 1
ATOM 1544 N N . ASN A 1 194 ? 9.598 -1.561 -5.536 1.00 72.56 194 ASN A N 1
ATOM 1545 C CA . ASN A 1 194 ? 10.455 -0.950 -6.560 1.00 72.56 194 ASN A CA 1
ATOM 1546 C C . ASN A 1 194 ? 9.675 -0.162 -7.627 1.00 72.56 194 ASN A C 1
ATOM 1548 O O . ASN A 1 194 ? 10.267 0.338 -8.586 1.00 72.56 194 ASN A O 1
ATOM 1552 N N . ARG A 1 195 ? 8.348 -0.056 -7.494 1.00 79.50 195 ARG A N 1
ATOM 1553 C CA . ARG A 1 195 ? 7.523 0.748 -8.401 1.00 79.50 195 ARG A CA 1
ATOM 1554 C C . ARG A 1 195 ? 7.677 2.230 -8.119 1.00 79.50 195 ARG A C 1
ATOM 1556 O O . ARG A 1 195 ? 7.726 2.664 -6.973 1.00 79.50 195 ARG A O 1
ATOM 1563 N N . VAL A 1 196 ? 7.677 3.004 -9.194 1.00 82.56 196 VAL A N 1
ATOM 1564 C CA . VAL A 1 196 ? 7.754 4.461 -9.149 1.00 82.56 196 VAL A CA 1
ATOM 1565 C C . VAL A 1 196 ? 6.700 5.074 -10.069 1.00 82.56 196 VAL A C 1
ATOM 1567 O O . VAL A 1 196 ? 6.274 4.458 -11.045 1.00 82.56 196 VAL A O 1
ATOM 1570 N N . CYS A 1 197 ? 6.288 6.293 -9.734 1.00 83.06 197 CYS A N 1
ATOM 1571 C CA . CYS A 1 197 ? 5.460 7.174 -10.553 1.00 83.06 197 CYS A CA 1
ATOM 1572 C C . CYS A 1 197 ? 6.211 8.498 -10.735 1.00 83.06 197 CYS A C 1
ATOM 1574 O O . CYS A 1 197 ? 7.029 8.866 -9.888 1.00 83.06 197 CYS A O 1
ATOM 1576 N N . GLY A 1 198 ? 5.909 9.224 -11.809 1.00 86.75 198 GLY A N 1
ATOM 1577 C CA . GLY A 1 198 ? 6.633 10.438 -12.175 1.00 86.75 198 GLY A CA 1
ATOM 1578 C C . GLY A 1 198 ? 8.087 10.188 -12.568 1.00 86.75 198 GLY A C 1
ATOM 1579 O O . GLY A 1 198 ? 8.539 9.049 -12.648 1.00 86.75 198 GLY A O 1
ATOM 1580 N N . GLN A 1 199 ? 8.835 11.257 -12.825 1.00 92.56 199 GLN A N 1
ATOM 1581 C CA . GLN A 1 199 ? 10.249 11.143 -13.172 1.00 92.56 199 GLN A CA 1
ATOM 1582 C C . GLN A 1 199 ? 11.063 10.492 -12.038 1.00 92.56 199 GLN A C 1
ATOM 1584 O O . GLN A 1 199 ? 11.064 10.964 -10.901 1.00 92.56 199 GLN A O 1
ATOM 1589 N N . SER A 1 200 ? 11.812 9.440 -12.365 1.00 92.94 200 SER A N 1
ATOM 1590 C CA . SER A 1 200 ? 12.642 8.690 -11.412 1.00 92.94 200 SER A CA 1
ATOM 1591 C C . SER A 1 200 ? 13.968 8.248 -12.033 1.00 92.94 200 SER A C 1
ATOM 1593 O O . SER A 1 200 ? 14.179 8.386 -13.236 1.00 92.94 200 SER A O 1
ATOM 1595 N N . GLY A 1 201 ? 14.908 7.761 -11.225 1.00 91.50 201 GLY A N 1
ATOM 1596 C CA . GLY A 1 201 ? 16.256 7.437 -11.680 1.00 91.50 201 GLY A CA 1
ATOM 1597 C C . GLY A 1 201 ? 17.171 6.898 -10.585 1.00 91.50 201 GLY A C 1
ATOM 1598 O O . GLY A 1 201 ? 16.877 7.019 -9.397 1.00 91.50 201 GLY A O 1
ATOM 1599 N N . TYR A 1 202 ? 18.308 6.335 -10.995 1.00 91.19 202 TYR A N 1
ATOM 1600 C CA . TYR A 1 202 ? 19.327 5.804 -10.090 1.00 91.19 202 TYR A CA 1
ATOM 1601 C C . TYR A 1 202 ? 20.725 6.324 -10.426 1.00 91.19 202 TYR A C 1
ATOM 1603 O O . TYR A 1 202 ? 21.069 6.592 -11.580 1.00 91.19 202 TYR A O 1
ATOM 1611 N N . SER A 1 203 ? 21.559 6.413 -9.391 1.00 93.69 203 SER A N 1
ATOM 1612 C CA . SER A 1 203 ? 22.990 6.681 -9.511 1.00 93.69 203 SER A CA 1
ATOM 1613 C C . SER A 1 203 ? 23.775 5.388 -9.332 1.00 93.69 203 SER A C 1
ATOM 1615 O O . SER A 1 203 ? 23.923 4.880 -8.220 1.00 93.69 203 SER A O 1
ATOM 1617 N N . TYR A 1 204 ? 24.341 4.871 -10.417 1.00 92.12 204 TYR A N 1
ATOM 1618 C CA . TYR A 1 204 ? 25.208 3.700 -10.387 1.00 92.12 204 TYR A CA 1
ATOM 1619 C C . TYR A 1 204 ? 26.645 4.144 -10.134 1.00 92.12 204 TYR A C 1
ATOM 1621 O O . TYR A 1 204 ? 27.252 4.814 -10.965 1.00 92.12 204 TYR A O 1
ATOM 1629 N N . THR A 1 205 ? 27.219 3.757 -8.993 1.00 92.25 205 THR A N 1
ATOM 1630 C CA . THR A 1 205 ? 28.590 4.137 -8.618 1.00 92.25 205 THR A CA 1
ATOM 1631 C C . THR A 1 205 ? 29.431 2.904 -8.313 1.00 92.25 205 THR A C 1
ATOM 1633 O O . THR A 1 205 ? 29.183 2.215 -7.332 1.00 92.25 205 THR A O 1
ATOM 1636 N N . LYS A 1 206 ? 30.474 2.661 -9.120 1.00 91.62 206 LYS A N 1
ATOM 1637 C CA . LYS A 1 206 ? 31.435 1.542 -8.988 1.00 91.62 206 LYS A CA 1
ATOM 1638 C C . LYS A 1 206 ? 30.837 0.139 -9.167 1.00 91.62 206 LYS A C 1
ATOM 1640 O O . LYS A 1 206 ? 31.495 -0.835 -8.817 1.00 91.62 206 LYS A O 1
ATOM 1645 N N . VAL A 1 207 ? 29.637 0.041 -9.730 1.00 92.94 207 VAL A N 1
ATOM 1646 C CA . VAL A 1 207 ? 28.905 -1.225 -9.916 1.00 92.94 207 VAL A CA 1
ATOM 1647 C C . VAL A 1 207 ? 28.826 -1.670 -11.373 1.00 92.94 207 VAL A C 1
ATOM 1649 O O . VAL A 1 207 ? 28.536 -2.831 -11.627 1.00 92.94 207 VAL A O 1
ATOM 1652 N N . LEU A 1 208 ? 29.105 -0.779 -12.331 1.00 94.62 208 LEU A N 1
ATOM 1653 C CA . LEU A 1 208 ? 29.072 -1.141 -13.747 1.00 94.62 208 LEU A CA 1
ATOM 1654 C C . LEU A 1 208 ? 30.399 -1.757 -14.188 1.00 94.62 208 LEU A C 1
ATOM 1656 O O . LEU A 1 208 ? 31.477 -1.361 -13.727 1.00 94.62 208 LEU A O 1
ATOM 1660 N N . GLU A 1 209 ? 30.318 -2.690 -15.129 1.00 96.00 209 GLU A N 1
ATOM 1661 C CA . GLU A 1 209 ? 31.482 -3.266 -15.790 1.00 96.00 209 GLU A CA 1
ATOM 1662 C C . GLU A 1 209 ? 32.063 -2.351 -16.888 1.00 96.00 209 GLU A C 1
ATOM 1664 O O . GLU A 1 209 ? 31.328 -1.911 -17.781 1.00 96.00 209 GLU A O 1
ATOM 1669 N N . PRO A 1 210 ? 33.384 -2.073 -16.868 1.00 96.00 210 PRO A N 1
ATOM 1670 C CA . PRO A 1 210 ? 34.047 -1.240 -17.863 1.00 96.00 210 PRO A CA 1
ATOM 1671 C C . PRO A 1 210 ? 33.895 -1.766 -19.286 1.00 96.00 210 PRO A C 1
ATOM 1673 O O . PRO A 1 210 ? 34.037 -2.958 -19.540 1.00 96.00 210 PRO A O 1
ATOM 1676 N N . GLY A 1 211 ? 33.660 -0.853 -20.232 1.00 94.38 211 GLY A N 1
ATOM 1677 C CA . GLY A 1 211 ? 33.554 -1.187 -21.657 1.00 94.38 211 GLY A CA 1
ATOM 1678 C C . GLY A 1 211 ? 32.315 -2.007 -22.031 1.00 94.38 211 GLY A C 1
ATOM 1679 O O . GLY A 1 211 ? 32.219 -2.453 -23.170 1.00 94.38 211 GLY A O 1
ATOM 1680 N N . THR A 1 212 ? 31.377 -2.198 -21.099 1.00 96.25 212 THR A N 1
ATOM 1681 C CA . THR A 1 212 ? 30.129 -2.936 -21.323 1.00 96.25 212 THR A CA 1
ATOM 1682 C C . THR A 1 212 ? 29.020 -1.972 -21.731 1.00 96.25 212 THR A C 1
ATOM 1684 O O . THR A 1 212 ? 28.882 -0.897 -21.145 1.00 96.25 212 THR A O 1
ATOM 1687 N N . LYS A 1 213 ? 28.228 -2.340 -22.742 1.00 95.88 213 LYS A N 1
ATOM 1688 C CA . LYS A 1 213 ? 27.000 -1.614 -23.086 1.00 95.88 213 LYS A CA 1
ATOM 1689 C C . LYS A 1 213 ? 25.848 -2.084 -22.205 1.00 95.88 213 LYS A C 1
ATOM 1691 O O . LYS A 1 213 ? 25.787 -3.262 -21.859 1.00 95.88 213 LYS A O 1
ATOM 1696 N N . TYR A 1 214 ? 24.933 -1.171 -21.902 1.00 94.44 214 TYR A N 1
ATOM 1697 C CA . TYR A 1 214 ? 23.741 -1.447 -21.107 1.00 94.44 214 TYR A CA 1
ATOM 1698 C C . TYR A 1 214 ? 22.479 -0.972 -21.828 1.00 94.44 214 TYR A C 1
ATOM 1700 O O . TYR A 1 214 ? 22.529 -0.023 -22.614 1.00 94.44 214 TYR A O 1
ATOM 1708 N N . TYR A 1 215 ? 21.373 -1.644 -21.533 1.00 93.25 215 TYR A N 1
ATOM 1709 C CA . TYR A 1 215 ? 20.015 -1.370 -21.991 1.00 93.25 215 TYR A CA 1
ATOM 1710 C C . TYR A 1 215 ? 19.129 -1.077 -20.780 1.00 93.25 215 TYR A C 1
ATOM 1712 O O . TYR A 1 215 ? 19.462 -1.476 -19.665 1.00 93.25 215 TYR A O 1
ATOM 1720 N N . VAL A 1 216 ? 18.026 -0.371 -21.009 1.00 90.00 216 VAL A N 1
ATOM 1721 C CA . VAL A 1 216 ? 17.034 0.026 -19.999 1.00 90.00 216 VAL A CA 1
ATOM 1722 C C . VAL A 1 216 ? 15.673 -0.443 -20.471 1.00 90.00 216 VAL A C 1
ATOM 1724 O O . VAL A 1 216 ? 15.419 -0.266 -21.688 1.00 90.00 216 VAL A O 1
#

Radius of gyration: 24.96 Å; chains: 1; bounding box: 53×29×87 Å

Secondary structure (DSSP, 8-state):
---S--------PPPPPSS--EEEEEEEETTEEEEEEEESSTT--EEEEEEEHHHHBTB-HHHHHHHHHHHHTTHHHHH-B-S-EEE---S-SPTT-EEEEEEEEEETTEESS--EEEEEEPPPPSS-GGG--EEEEEEEEETTEEEEEEEESSTTS-B----EEHHHHHHHTT-HHHHHHHHHTT-HHHHHHT-B-SSEEEEEES-SPTT--EE-

Foldseek 3Di:
DPPDDDDDDDDDDDDDDQDWDWDKDWDAAQQGIKIKIFTPGQQFWKDKDKFFCVVCVPDDQVRVVVVCCVVCPPVGAVRTGGHMDIDDGPSQHHGQTKMWTWMFTDDDSDTSGTIDTDIDHHHHFPDDLVPKDKDKDWADDDQFWIKIKIFIPALNRKDADDKAWPVRCVVCVVPVVVVVCVVCVVPVPCVSVRIHGGMDIDIGDRHHHGPIDIDD

Sequence (216 aa):
EVNTKIESKTFKTKELAAGATFEVKFTCYYNGADFTITPSDLEFPYYSAIRPAFRYQGLDDDALLQTIIAEDSFMLDFMAAPGVYEYKNEGVYLPDTEYWVLIFGWAAGAPTTSIQKFPFRTSKPNIDPAACQFTVTHSDLTSRGMNISIEPSDDTVPYMFDLISEADYERYKADMKAYVTEYVGQDIDNLDNNRVCGQSGYSYTKVLEPGTKYYV

Organism: NCBI:txid408170